Protein AF-A0A8J2H6L4-F1 (afdb_monomer)

pLDDT: mean 83.86, std 14.77, range [34.69, 97.88]

Structure (mmCIF, N/CA/C/O backbone):
data_AF-A0A8J2H6L4-F1
#
_entry.id   AF-A0A8J2H6L4-F1
#
loop_
_atom_site.group_PDB
_atom_site.id
_atom_site.type_symbol
_atom_site.label_atom_id
_atom_site.label_alt_id
_atom_site.label_comp_id
_atom_site.label_asym_id
_atom_site.label_entity_id
_atom_site.label_seq_id
_atom_site.pdbx_PDB_ins_code
_atom_site.Cartn_x
_atom_site.Cartn_y
_atom_site.Cartn_z
_atom_site.occupancy
_atom_site.B_iso_or_equiv
_atom_site.auth_seq_id
_atom_site.auth_comp_id
_atom_site.auth_asym_id
_atom_site.auth_atom_id
_atom_site.pdbx_PDB_model_num
ATOM 1 N N . MET A 1 1 ? 61.964 -12.609 -55.997 1.00 65.56 1 MET A N 1
ATOM 2 C CA . MET A 1 1 ? 62.890 -11.972 -55.038 1.00 65.56 1 MET A CA 1
ATOM 3 C C . MET A 1 1 ? 62.052 -11.340 -53.952 1.00 65.56 1 MET A C 1
ATOM 5 O O . MET A 1 1 ? 60.994 -10.816 -54.269 1.00 65.56 1 MET A O 1
ATOM 9 N N . HIS A 1 2 ? 62.453 -11.477 -52.695 1.00 74.25 2 HIS A N 1
ATOM 10 C CA . HIS A 1 2 ? 61.799 -10.779 -51.597 1.00 74.25 2 HIS A CA 1
ATOM 11 C C . HIS A 1 2 ? 62.495 -9.433 -51.387 1.00 74.25 2 HIS A C 1
ATOM 13 O O . HIS A 1 2 ? 63.723 -9.394 -51.373 1.00 74.25 2 HIS A O 1
ATOM 19 N N . ASP A 1 3 ? 61.721 -8.359 -51.246 1.00 79.44 3 ASP A N 1
ATOM 20 C CA . ASP A 1 3 ? 62.250 -7.005 -51.048 1.00 79.44 3 ASP A CA 1
ATOM 21 C C . ASP A 1 3 ? 62.914 -6.869 -49.667 1.00 79.44 3 ASP A C 1
ATOM 23 O O . ASP A 1 3 ? 62.612 -7.632 -48.751 1.00 79.44 3 ASP A O 1
ATOM 27 N N . GLU A 1 4 ? 63.784 -5.880 -49.461 1.00 76.56 4 GLU A N 1
ATOM 28 C CA . GLU A 1 4 ? 64.499 -5.677 -48.183 1.00 76.56 4 GLU A CA 1
ATOM 29 C C . GLU A 1 4 ? 63.546 -5.574 -46.974 1.00 76.56 4 GLU A C 1
ATOM 31 O O . GLU A 1 4 ? 63.781 -6.175 -45.922 1.00 76.56 4 GLU A O 1
ATOM 36 N N . ALA A 1 5 ? 62.370 -4.968 -47.172 1.00 71.19 5 ALA A N 1
ATOM 37 C CA . ALA A 1 5 ? 61.301 -4.884 -46.175 1.00 71.19 5 ALA A CA 1
ATOM 38 C C . ALA A 1 5 ? 60.715 -6.252 -45.749 1.00 71.19 5 ALA A C 1
ATOM 40 O O . ALA A 1 5 ? 59.994 -6.352 -44.751 1.00 71.19 5 ALA A O 1
ATOM 41 N N . TYR A 1 6 ? 60.936 -7.320 -46.520 1.00 75.38 6 TYR A N 1
ATOM 42 C CA . TYR A 1 6 ? 60.577 -8.692 -46.148 1.00 75.38 6 TYR A CA 1
ATOM 43 C C . TYR A 1 6 ? 61.559 -9.271 -45.122 1.00 75.38 6 TYR A C 1
ATOM 45 O O . TYR A 1 6 ? 61.131 -9.941 -44.180 1.00 75.38 6 TYR A O 1
ATOM 53 N N . TYR A 1 7 ? 62.855 -8.988 -45.271 1.00 74.12 7 TYR A N 1
ATOM 54 C CA . TYR A 1 7 ? 63.904 -9.507 -44.391 1.00 74.12 7 TYR A CA 1
ATOM 55 C C . TYR A 1 7 ? 63.958 -8.760 -43.052 1.00 74.12 7 TYR A C 1
ATOM 57 O O . TYR A 1 7 ? 64.084 -9.402 -42.009 1.00 74.12 7 TYR A O 1
ATOM 65 N N . GLU A 1 8 ? 63.730 -7.443 -43.043 1.00 70.94 8 GLU A N 1
ATOM 66 C CA . GLU A 1 8 ? 63.665 -6.644 -41.805 1.00 70.94 8 GLU A CA 1
ATOM 67 C C . GLU A 1 8 ? 62.553 -7.100 -40.846 1.00 70.94 8 GLU A C 1
ATOM 69 O O . GLU A 1 8 ? 62.721 -7.095 -39.626 1.00 70.94 8 GLU A O 1
ATOM 74 N N . ARG A 1 9 ? 61.420 -7.574 -41.380 1.00 68.81 9 ARG A N 1
ATOM 75 C CA . ARG A 1 9 ? 60.290 -8.070 -40.572 1.00 68.81 9 ARG A CA 1
ATOM 76 C C . ARG A 1 9 ? 60.564 -9.397 -39.862 1.00 68.81 9 ARG A C 1
ATOM 78 O O . ARG A 1 9 ? 59.804 -9.755 -38.964 1.00 68.81 9 ARG A O 1
ATOM 85 N N . ARG A 1 10 ? 61.605 -10.136 -40.261 1.00 70.38 10 ARG A N 1
ATOM 86 C CA . ARG A 1 10 ? 61.913 -11.491 -39.766 1.00 70.38 10 ARG A CA 1
ATOM 87 C C . ARG A 1 10 ? 63.175 -11.562 -38.906 1.00 70.38 10 ARG A C 1
ATOM 89 O O . ARG A 1 10 ? 63.569 -12.659 -38.518 1.00 70.38 10 ARG A O 1
ATOM 96 N N . VAL A 1 11 ? 63.777 -10.421 -38.566 1.00 74.06 11 VAL A N 1
ATOM 97 C CA . VAL A 1 11 ? 64.878 -10.371 -37.597 1.00 74.06 11 VAL A CA 1
ATOM 98 C C . VAL A 1 11 ? 64.345 -10.797 -36.220 1.00 74.06 11 VAL A C 1
ATOM 100 O O . VAL A 1 11 ? 63.393 -10.184 -35.725 1.00 74.06 11 VAL A O 1
ATOM 103 N N . PRO A 1 12 ? 64.912 -11.847 -35.594 1.00 68.69 12 PRO A N 1
ATOM 104 C CA . PRO A 1 12 ? 64.472 -12.301 -34.286 1.00 68.69 12 PRO A CA 1
ATOM 105 C C . PRO A 1 12 ? 64.727 -11.206 -33.254 1.00 68.69 12 PRO A C 1
ATOM 107 O O . PRO A 1 12 ? 65.799 -10.602 -33.185 1.00 68.69 12 PRO A O 1
ATOM 110 N N . ILE A 1 13 ? 63.703 -10.940 -32.456 1.00 69.06 13 ILE A N 1
ATOM 111 C CA . ILE A 1 13 ? 63.734 -9.889 -31.453 1.00 69.06 13 ILE A CA 1
ATOM 112 C C . ILE A 1 13 ? 64.742 -10.295 -30.369 1.00 69.06 13 ILE A C 1
ATOM 114 O O . ILE A 1 13 ? 64.658 -11.396 -29.827 1.00 69.06 13 ILE A O 1
ATOM 118 N N . ARG A 1 14 ? 65.691 -9.410 -30.033 1.00 74.69 14 ARG A N 1
ATOM 119 C CA . ARG A 1 14 ? 66.660 -9.666 -28.954 1.00 74.69 14 ARG A CA 1
ATOM 120 C C . ARG A 1 14 ? 65.922 -9.865 -27.626 1.00 74.69 14 ARG A C 1
ATOM 122 O O . ARG A 1 14 ? 65.095 -9.023 -27.253 1.00 74.69 14 ARG A O 1
ATOM 129 N N . ASP A 1 15 ? 66.229 -10.954 -26.926 1.00 75.50 15 ASP A N 1
ATOM 130 C CA . ASP A 1 15 ? 65.714 -11.229 -25.585 1.00 75.50 15 ASP A CA 1
ATOM 131 C C . ASP A 1 15 ? 66.504 -10.408 -24.553 1.00 75.50 15 ASP A C 1
ATOM 133 O O . ASP A 1 15 ? 67.721 -10.544 -24.433 1.00 75.50 15 ASP A O 1
ATOM 137 N N . LEU A 1 16 ? 65.819 -9.499 -23.853 1.00 78.31 16 LEU A N 1
ATOM 138 C CA . LEU A 1 16 ? 66.413 -8.583 -22.874 1.00 78.31 16 LEU A CA 1
ATOM 139 C C . LEU A 1 16 ? 66.107 -9.007 -21.421 1.00 78.31 16 LEU A C 1
ATOM 141 O O . LEU A 1 16 ? 66.406 -8.258 -20.487 1.00 78.31 16 LEU A O 1
ATOM 145 N N . GLY A 1 17 ? 65.532 -10.199 -21.220 1.00 83.44 17 GLY A N 1
ATOM 146 C CA . GLY A 1 17 ? 65.083 -10.721 -19.928 1.00 83.44 17 GLY A CA 1
ATOM 147 C C . GLY A 1 17 ? 63.639 -10.321 -19.570 1.00 83.44 17 GLY A C 1
ATOM 148 O O . GLY A 1 17 ? 63.090 -9.384 -20.159 1.00 83.44 17 GLY A O 1
ATOM 149 N N . PRO A 1 18 ? 63.001 -10.987 -18.582 1.00 80.75 18 PRO A N 1
ATOM 150 C CA . PRO A 1 18 ? 61.548 -10.915 -18.362 1.00 80.75 18 PRO A CA 1
ATOM 151 C C . PRO A 1 18 ? 61.020 -9.492 -18.140 1.00 80.75 18 PRO A C 1
ATOM 153 O O . PRO A 1 18 ? 60.066 -9.062 -18.785 1.00 80.75 18 PRO A O 1
ATOM 156 N N . TRP A 1 19 ? 61.692 -8.725 -17.277 1.00 80.00 19 TRP A N 1
ATOM 157 C CA . TRP A 1 19 ? 61.290 -7.363 -16.919 1.00 80.00 19 TRP A CA 1
ATOM 158 C C . TRP A 1 19 ? 61.486 -6.352 -18.048 1.00 80.00 19 TRP A C 1
ATOM 160 O O . TRP A 1 19 ? 60.623 -5.509 -18.285 1.00 80.00 19 TRP A O 1
ATOM 170 N N . LYS A 1 20 ? 62.605 -6.432 -18.773 1.00 80.00 20 LYS A N 1
ATOM 171 C CA . LYS A 1 20 ? 62.887 -5.507 -19.880 1.00 80.00 20 LYS A CA 1
ATOM 172 C C . LYS A 1 20 ? 62.029 -5.823 -21.104 1.00 80.00 20 LYS A C 1
ATOM 174 O O . LYS A 1 20 ? 61.602 -4.898 -21.787 1.00 80.00 20 LYS A O 1
ATOM 179 N N . ASN A 1 21 ? 61.703 -7.096 -21.339 1.00 80.31 21 ASN A N 1
ATOM 180 C CA . ASN A 1 21 ? 60.737 -7.492 -22.363 1.00 80.31 21 ASN A CA 1
ATOM 181 C C . ASN A 1 21 ? 59.320 -7.013 -22.024 1.00 80.31 21 ASN A C 1
ATOM 183 O O . ASN A 1 21 ? 58.617 -6.552 -22.917 1.00 80.31 21 ASN A O 1
ATOM 187 N N . PHE A 1 22 ? 58.915 -7.064 -20.750 1.00 81.25 22 PHE A N 1
ATOM 188 C CA . PHE A 1 22 ? 57.627 -6.526 -20.306 1.00 81.25 22 PHE A CA 1
ATOM 189 C C . PHE A 1 22 ? 57.546 -4.998 -20.464 1.00 81.25 22 PHE A C 1
ATOM 191 O O . PHE A 1 22 ? 56.560 -4.477 -20.983 1.00 81.25 22 PHE A O 1
ATOM 198 N N . LEU A 1 23 ? 58.609 -4.273 -20.098 1.00 81.06 23 LEU A N 1
ATOM 199 C CA . LEU A 1 23 ? 58.710 -2.827 -20.328 1.00 81.06 23 LEU A CA 1
ATOM 200 C C . LEU A 1 23 ? 58.681 -2.475 -21.826 1.00 81.06 23 LEU A C 1
ATOM 202 O O . LEU A 1 23 ? 58.000 -1.527 -22.207 1.00 81.06 23 LEU A O 1
ATOM 206 N N . ARG A 1 24 ? 59.348 -3.267 -22.679 1.00 78.50 24 ARG A N 1
ATOM 207 C CA . ARG A 1 24 ? 59.289 -3.115 -24.144 1.00 78.50 24 ARG A CA 1
ATOM 208 C C . ARG A 1 24 ? 57.904 -3.437 -24.714 1.00 78.50 24 ARG A C 1
ATOM 210 O O . ARG A 1 24 ? 57.479 -2.794 -25.662 1.00 78.50 24 ARG A O 1
ATOM 217 N N . PHE A 1 25 ? 57.189 -4.405 -24.141 1.00 80.25 25 PHE A N 1
ATOM 218 C CA . PHE A 1 25 ? 55.813 -4.731 -24.529 1.00 80.25 25 PHE A CA 1
ATOM 219 C C . PHE A 1 25 ? 54.844 -3.577 -24.230 1.00 80.25 25 PHE A C 1
ATOM 221 O O . PHE A 1 25 ? 53.998 -3.251 -25.062 1.00 80.25 25 PHE A O 1
ATOM 228 N N . LEU A 1 26 ? 54.990 -2.933 -23.067 1.00 84.19 26 LEU A N 1
ATOM 229 C CA . LEU A 1 26 ? 54.227 -1.735 -22.705 1.00 84.19 26 LEU A CA 1
ATOM 230 C C . LEU A 1 26 ? 54.513 -0.572 -23.661 1.00 84.19 26 LEU A C 1
ATOM 232 O O . LEU A 1 26 ? 53.578 0.052 -24.163 1.00 84.19 26 LEU A O 1
ATOM 236 N N . TRP A 1 27 ? 55.793 -0.299 -23.919 1.00 81.25 27 TRP A N 1
ATOM 237 C CA . TRP A 1 27 ? 56.222 0.774 -24.807 1.00 81.25 27 TRP A CA 1
ATOM 238 C C . TRP A 1 27 ? 57.494 0.395 -25.569 1.00 81.25 27 TRP A C 1
ATOM 240 O O . TRP A 1 27 ? 58.582 0.298 -24.994 1.00 81.25 27 TRP A O 1
ATOM 250 N N . ASP A 1 28 ? 57.363 0.257 -26.886 1.00 79.88 28 ASP A N 1
ATOM 251 C CA . ASP A 1 28 ? 58.491 0.076 -27.792 1.00 79.88 28 ASP A CA 1
ATOM 252 C C . ASP A 1 28 ? 58.838 1.418 -28.452 1.00 79.88 28 ASP A C 1
ATOM 254 O O . ASP A 1 28 ? 58.118 1.919 -29.325 1.00 79.88 28 ASP A O 1
ATOM 258 N N . ARG A 1 29 ? 59.960 2.012 -28.022 1.00 75.44 29 ARG A N 1
ATOM 259 C CA . ARG A 1 29 ? 60.457 3.296 -28.535 1.00 75.44 29 ARG A CA 1
ATOM 260 C C . ARG A 1 29 ? 60.973 3.195 -29.974 1.00 75.44 29 ARG A C 1
ATOM 262 O O . ARG A 1 29 ? 60.918 4.199 -30.673 1.00 75.44 29 ARG A O 1
ATOM 269 N N . GLU A 1 30 ? 61.456 2.032 -30.412 1.00 75.19 30 GLU A N 1
ATOM 270 C CA . GLU A 1 30 ? 62.004 1.842 -31.765 1.00 75.19 30 GLU A CA 1
ATOM 271 C C . GLU A 1 30 ? 60.886 1.702 -32.801 1.00 75.19 30 GLU A C 1
ATOM 273 O O . GLU A 1 30 ? 60.970 2.250 -33.897 1.00 75.19 30 GLU A O 1
ATOM 278 N N . ARG A 1 31 ? 59.802 1.007 -32.439 1.00 71.50 31 ARG A N 1
ATOM 279 C CA . ARG A 1 31 ? 58.642 0.784 -33.320 1.00 71.50 31 ARG A CA 1
ATOM 280 C C . ARG A 1 31 ? 57.508 1.796 -33.134 1.00 71.50 31 ARG A C 1
ATOM 282 O O . ARG A 1 31 ? 56.511 1.712 -33.852 1.00 71.50 31 ARG A O 1
ATOM 289 N N . HIS A 1 32 ? 57.633 2.725 -32.179 1.00 75.38 32 HIS A N 1
ATOM 290 C CA . HIS A 1 32 ? 56.551 3.614 -31.729 1.00 75.38 32 HIS A CA 1
ATOM 291 C C . HIS A 1 32 ? 55.238 2.840 -31.484 1.00 75.38 32 HIS A C 1
ATOM 293 O O . HIS A 1 32 ? 54.162 3.216 -31.965 1.00 75.38 32 HIS A O 1
ATOM 299 N N . ALA A 1 33 ? 55.346 1.711 -30.779 1.00 80.25 33 ALA A N 1
ATOM 300 C CA . ALA A 1 33 ? 54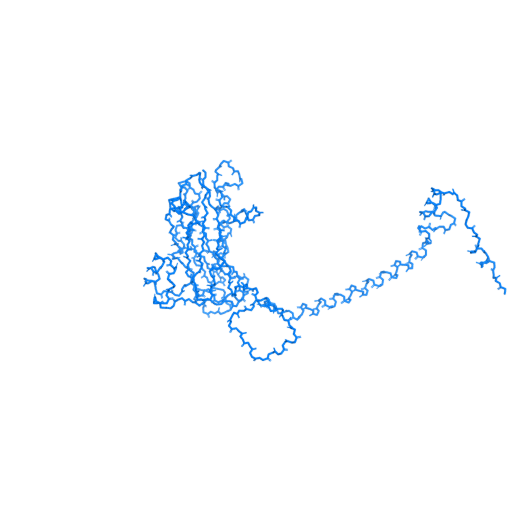.249 0.780 -30.538 1.00 80.25 33 ALA A CA 1
ATOM 301 C C . ALA A 1 33 ? 53.903 0.704 -29.045 1.00 80.25 33 ALA A C 1
ATOM 303 O O . ALA A 1 33 ? 54.782 0.695 -28.185 1.00 80.25 33 ALA A O 1
ATOM 304 N N . VAL A 1 34 ? 52.606 0.632 -28.751 1.00 82.38 34 VAL A N 1
ATOM 305 C CA . VAL A 1 34 ? 52.047 0.485 -27.399 1.00 82.38 34 VAL A CA 1
ATOM 306 C C . VAL A 1 34 ? 51.308 -0.842 -27.347 1.00 82.38 34 VAL A C 1
ATOM 308 O O . VAL A 1 34 ? 50.470 -1.089 -28.220 1.00 82.38 34 VAL A O 1
ATOM 311 N N . PHE A 1 35 ? 51.598 -1.694 -26.359 1.00 81.81 35 PHE A N 1
ATOM 312 C CA . PHE A 1 35 ? 51.053 -3.061 -26.284 1.00 81.81 35 PHE A CA 1
ATOM 313 C C . PHE A 1 35 ? 51.242 -3.841 -27.595 1.00 81.81 35 PHE A C 1
ATOM 315 O O . PHE A 1 35 ? 50.306 -4.449 -28.117 1.00 81.81 35 PHE A O 1
ATOM 322 N N . ASP A 1 36 ? 52.451 -3.756 -28.155 1.00 75.56 36 ASP A N 1
ATOM 323 C CA . ASP A 1 36 ? 52.858 -4.441 -29.392 1.00 75.56 36 ASP A CA 1
ATOM 324 C C . ASP A 1 36 ? 52.074 -4.030 -30.662 1.00 75.56 36 ASP A C 1
ATOM 326 O O . ASP A 1 36 ? 52.124 -4.694 -31.697 1.00 75.56 36 ASP A O 1
ATOM 330 N N . ARG A 1 37 ? 51.345 -2.904 -30.619 1.00 81.62 37 ARG A N 1
ATOM 331 C CA . ARG A 1 37 ? 50.636 -2.339 -31.778 1.00 81.62 37 ARG A CA 1
ATOM 332 C C . ARG A 1 37 ? 51.043 -0.896 -32.031 1.00 81.62 37 ARG A C 1
ATOM 334 O O . ARG A 1 37 ? 51.113 -0.071 -31.124 1.00 81.62 37 ARG A O 1
ATOM 341 N N . THR A 1 38 ? 51.270 -0.571 -33.296 1.00 87.00 38 THR A N 1
ATOM 342 C CA . THR A 1 38 ? 51.561 0.806 -33.729 1.00 87.00 38 THR A CA 1
ATOM 343 C C . THR A 1 38 ? 50.326 1.702 -33.590 1.00 87.00 38 THR A C 1
ATOM 345 O O . THR A 1 38 ? 49.190 1.224 -33.658 1.00 87.00 38 THR A O 1
ATOM 348 N N . LEU A 1 39 ? 50.517 3.022 -33.464 1.00 83.88 39 LEU A N 1
ATOM 349 C CA . LEU A 1 39 ? 49.409 3.991 -33.379 1.00 83.88 39 LEU A CA 1
ATOM 350 C C . LEU A 1 39 ? 48.423 3.865 -34.561 1.00 83.88 39 LEU A C 1
ATOM 352 O O . LEU A 1 39 ? 47.211 3.971 -34.384 1.00 83.88 39 LEU A O 1
ATOM 356 N N . LYS A 1 40 ? 48.933 3.554 -35.762 1.00 84.75 40 LYS A N 1
ATOM 357 C CA . LYS A 1 40 ? 48.124 3.290 -36.963 1.00 84.75 40 LYS A CA 1
ATOM 358 C C . LYS A 1 40 ? 47.224 2.059 -36.797 1.00 84.75 40 LYS A C 1
ATOM 360 O O . LYS A 1 40 ? 46.056 2.109 -37.173 1.00 84.75 40 LYS A O 1
ATOM 365 N N . GLN A 1 41 ? 47.740 0.975 -36.217 1.00 87.50 41 GLN A N 1
ATOM 366 C CA . GLN A 1 41 ? 46.963 -0.239 -35.941 1.00 87.50 41 GLN A CA 1
ATOM 367 C C . GLN A 1 41 ? 45.928 -0.011 -34.835 1.00 87.50 41 GLN A C 1
ATOM 369 O O . GLN A 1 41 ? 44.812 -0.512 -34.943 1.00 87.50 41 GLN A O 1
ATOM 374 N N . TRP A 1 42 ? 46.260 0.776 -33.807 1.00 88.94 42 TRP A N 1
ATOM 375 C CA . TRP A 1 42 ? 45.300 1.203 -32.785 1.00 88.94 42 TRP A CA 1
ATOM 376 C C . TRP A 1 42 ? 44.170 2.050 -33.371 1.00 88.94 42 TRP A C 1
ATOM 378 O O . TRP A 1 42 ? 43.008 1.790 -33.073 1.00 88.94 42 TRP A O 1
ATOM 388 N N . GLY A 1 43 ? 44.486 3.004 -34.252 1.00 91.88 43 GLY A N 1
ATOM 389 C CA . GLY A 1 43 ? 43.485 3.802 -34.960 1.00 91.88 43 GLY A CA 1
ATOM 390 C C . GLY A 1 43 ? 42.565 2.950 -35.839 1.00 91.88 43 GLY A C 1
ATOM 391 O O . GLY A 1 43 ? 41.349 3.109 -35.787 1.00 91.88 43 GLY A O 1
ATOM 392 N N . GLN A 1 44 ? 43.121 1.992 -36.590 1.00 91.94 44 GLN A N 1
ATOM 393 C CA . GLN A 1 44 ? 42.338 1.051 -37.405 1.00 91.94 44 GLN A CA 1
ATOM 394 C C . GLN A 1 44 ? 41.444 0.141 -36.551 1.00 91.94 44 GLN A C 1
ATOM 396 O O . GLN A 1 44 ? 40.274 -0.050 -36.875 1.00 91.94 44 GLN A O 1
ATOM 401 N N . LEU A 1 45 ? 41.974 -0.387 -35.444 1.00 93.25 45 LEU A N 1
ATOM 402 C CA . LEU A 1 45 ? 41.223 -1.210 -34.496 1.00 93.25 45 LEU A CA 1
ATOM 403 C C . LEU A 1 45 ? 40.094 -0.414 -33.830 1.00 93.25 45 LEU A C 1
ATOM 405 O O . LEU A 1 45 ? 38.966 -0.893 -33.744 1.00 93.25 45 LEU A O 1
ATOM 409 N N . GLY A 1 46 ? 40.397 0.803 -33.375 1.00 94.12 46 GLY A N 1
ATOM 410 C CA . GLY A 1 46 ? 39.437 1.707 -32.752 1.00 94.12 46 GLY A CA 1
ATOM 411 C C . GLY A 1 46 ? 38.322 2.093 -33.715 1.00 94.12 46 GLY A C 1
ATOM 412 O O . GLY A 1 46 ? 37.155 2.010 -33.348 1.00 94.12 46 GLY A O 1
ATOM 413 N N . LEU A 1 47 ? 38.661 2.421 -34.966 1.00 95.56 47 LEU A N 1
ATOM 414 C CA . LEU A 1 47 ? 37.678 2.710 -36.008 1.00 95.56 47 LEU A CA 1
ATOM 415 C C . LEU A 1 47 ? 36.794 1.491 -36.309 1.00 95.56 47 LEU A C 1
ATOM 417 O O . LEU A 1 47 ? 35.576 1.633 -36.385 1.00 95.56 47 LEU A O 1
ATOM 421 N N . PHE A 1 48 ? 37.382 0.295 -36.420 1.00 95.94 48 PHE A N 1
ATOM 422 C CA . PHE A 1 48 ? 36.626 -0.944 -36.613 1.00 95.94 48 PHE A CA 1
ATOM 423 C C . PHE A 1 48 ? 35.608 -1.165 -35.490 1.00 95.94 48 PHE A C 1
ATOM 425 O O . PHE A 1 48 ? 34.424 -1.349 -35.769 1.00 95.94 48 PHE A O 1
ATOM 432 N N . TYR A 1 49 ? 36.039 -1.100 -34.226 1.00 96.88 49 TYR A N 1
ATOM 433 C CA . TYR A 1 49 ? 35.134 -1.290 -33.092 1.00 96.88 49 TYR A CA 1
ATOM 434 C C . TYR A 1 49 ? 34.109 -0.165 -32.964 1.00 96.88 49 TYR A C 1
ATOM 436 O O . TYR A 1 49 ? 32.964 -0.442 -32.623 1.00 96.88 49 TYR A O 1
ATOM 444 N N . LEU A 1 50 ? 34.475 1.078 -33.279 1.00 96.88 50 LEU A N 1
ATOM 445 C CA . LEU A 1 50 ? 33.540 2.201 -33.296 1.00 96.88 50 LEU A CA 1
ATOM 446 C C . LEU A 1 50 ? 32.418 1.955 -34.310 1.00 96.88 50 LEU A C 1
ATOM 448 O O . LEU A 1 50 ? 31.245 2.077 -33.962 1.00 96.88 50 LEU A O 1
ATOM 452 N N . CYS A 1 51 ? 32.751 1.546 -35.537 1.00 97.38 51 CYS A N 1
ATOM 453 C CA . CYS A 1 51 ? 31.753 1.213 -36.554 1.00 97.38 51 CYS A CA 1
ATOM 454 C C . CYS A 1 51 ? 30.934 -0.029 -36.173 1.00 97.38 51 CYS A C 1
ATOM 456 O O . CYS A 1 51 ? 29.709 -0.015 -36.290 1.00 97.38 51 CYS A O 1
ATOM 458 N N . PHE A 1 52 ? 31.590 -1.085 -35.688 1.00 97.31 52 PHE A N 1
ATOM 459 C CA . PHE A 1 52 ? 30.941 -2.334 -35.294 1.00 97.31 52 PHE A CA 1
ATOM 460 C C . PHE A 1 52 ? 29.942 -2.125 -34.148 1.00 97.31 52 PHE A C 1
ATOM 462 O O . PHE A 1 52 ? 28.770 -2.480 -34.276 1.00 97.31 52 PHE A O 1
ATOM 469 N N . TYR A 1 53 ? 30.369 -1.494 -33.050 1.00 97.69 53 TYR A N 1
ATOM 470 C CA . TYR A 1 53 ? 29.485 -1.197 -31.923 1.00 97.69 53 TYR A CA 1
ATOM 471 C C . TYR A 1 53 ? 28.452 -0.121 -32.262 1.00 97.69 53 TYR A C 1
ATOM 473 O O . TYR A 1 53 ? 27.335 -0.192 -31.755 1.00 97.69 53 TYR A O 1
ATOM 481 N N . GLY A 1 54 ? 28.764 0.822 -33.157 1.00 97.81 54 GLY A N 1
ATOM 482 C CA . GLY A 1 54 ? 27.779 1.762 -33.693 1.00 97.81 54 GLY A CA 1
ATOM 483 C C . GLY A 1 54 ? 26.633 1.043 -34.412 1.00 97.81 54 GLY A C 1
ATOM 484 O O . GLY A 1 54 ? 25.457 1.301 -34.143 1.00 97.81 54 GLY A O 1
ATOM 485 N N . LEU A 1 55 ? 26.955 0.070 -35.267 1.00 97.56 55 LEU A N 1
ATOM 486 C CA . LEU A 1 55 ? 25.955 -0.749 -35.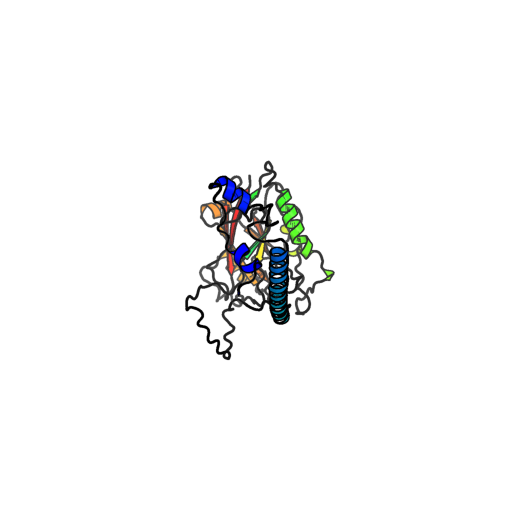951 1.00 97.56 55 LEU A CA 1
ATOM 487 C C . LEU A 1 55 ? 25.171 -1.630 -34.964 1.00 97.56 55 LEU A C 1
ATOM 489 O O . LEU A 1 55 ? 23.945 -1.689 -35.024 1.00 97.56 55 LEU A O 1
ATOM 493 N N . LEU A 1 56 ? 25.844 -2.253 -33.997 1.00 97.50 56 LEU A N 1
ATOM 494 C CA . LEU A 1 56 ? 25.179 -3.048 -32.961 1.00 97.50 56 LEU A CA 1
ATOM 495 C C . LEU A 1 56 ? 24.196 -2.203 -32.124 1.00 97.50 56 LEU A C 1
ATOM 497 O O . LEU A 1 56 ? 23.061 -2.617 -31.887 1.00 97.50 56 LEU A O 1
ATOM 501 N N . PHE A 1 57 ? 24.606 -1.000 -31.711 1.00 97.88 57 PHE A N 1
ATOM 502 C CA . PHE A 1 57 ? 23.781 -0.085 -30.921 1.00 97.88 57 PHE A CA 1
ATOM 503 C C . PHE A 1 57 ? 22.545 0.381 -31.694 1.00 97.88 57 PHE A C 1
ATOM 505 O O . PHE A 1 57 ? 21.446 0.430 -31.141 1.00 97.88 57 PHE A O 1
ATOM 512 N N . THR A 1 58 ? 22.699 0.677 -32.988 1.00 97.19 58 THR A N 1
ATOM 513 C CA . THR A 1 58 ? 21.568 1.067 -33.843 1.00 97.19 58 THR A CA 1
ATOM 514 C C . THR A 1 58 ? 20.576 -0.079 -34.051 1.00 97.19 58 THR A C 1
ATOM 516 O O . THR A 1 58 ? 19.370 0.151 -33.940 1.00 97.19 58 THR A O 1
ATOM 519 N N . LEU A 1 59 ? 21.045 -1.317 -34.253 1.00 97.25 59 LEU A N 1
ATOM 520 C CA . LEU A 1 59 ? 20.180 -2.504 -34.315 1.00 97.25 59 LEU A CA 1
ATOM 521 C C . LEU A 1 59 ? 19.435 -2.747 -32.995 1.00 97.25 59 LEU A C 1
ATOM 523 O O . LEU A 1 59 ? 18.221 -2.964 -33.003 1.00 97.25 59 LEU A O 1
ATOM 527 N N . PHE A 1 60 ? 20.129 -2.653 -31.859 1.00 97.50 60 PHE A N 1
ATOM 528 C CA . PHE A 1 60 ? 19.512 -2.783 -30.538 1.00 97.50 60 PHE A CA 1
ATOM 529 C C . PHE A 1 60 ? 18.458 -1.694 -30.292 1.00 97.50 60 PHE A C 1
ATOM 531 O O . PHE A 1 60 ? 17.334 -1.990 -29.881 1.00 97.50 60 PHE A O 1
ATOM 538 N N . GLY A 1 61 ? 18.784 -0.438 -30.606 1.00 97.31 61 GLY A N 1
ATOM 539 C CA . GLY A 1 61 ? 17.862 0.689 -30.487 1.00 97.31 61 GLY A CA 1
ATOM 540 C C . GLY A 1 61 ? 16.620 0.528 -31.367 1.00 97.31 61 GLY A C 1
ATOM 541 O O . GLY A 1 61 ? 15.506 0.807 -30.918 1.00 97.31 61 GLY A O 1
ATOM 542 N N . LEU A 1 62 ? 16.782 0.019 -32.593 1.00 96.88 62 LEU A N 1
ATOM 543 C CA . LEU A 1 62 ? 15.666 -0.287 -33.489 1.00 96.88 62 LEU A CA 1
ATOM 544 C C . LEU A 1 62 ? 14.767 -1.386 -32.909 1.00 96.88 62 LEU A C 1
ATOM 546 O O . LEU A 1 62 ? 13.548 -1.213 -32.867 1.00 96.88 62 LEU A O 1
ATOM 550 N N . HIS A 1 63 ? 15.357 -2.476 -32.416 1.00 96.25 63 HIS A N 1
ATOM 551 C CA . HIS A 1 63 ? 14.616 -3.576 -31.802 1.00 96.25 63 HIS A CA 1
ATOM 552 C C . HIS A 1 63 ? 13.822 -3.109 -30.570 1.00 96.25 63 HIS A C 1
ATOM 554 O O . HIS A 1 63 ? 12.618 -3.356 -30.476 1.00 96.25 63 HIS A O 1
ATOM 560 N N . MET A 1 64 ? 14.450 -2.341 -29.673 1.00 95.50 64 MET A N 1
ATOM 561 C CA . MET A 1 64 ? 13.774 -1.746 -28.514 1.00 95.50 64 MET A CA 1
ATOM 562 C C . MET A 1 64 ? 12.637 -0.806 -28.929 1.00 95.50 64 MET A C 1
ATOM 564 O O . MET A 1 64 ? 11.552 -0.852 -28.349 1.00 95.50 64 MET A O 1
ATOM 568 N N . ARG A 1 65 ? 12.836 0.018 -29.967 1.00 94.69 65 ARG A N 1
ATOM 569 C CA . ARG A 1 65 ? 11.800 0.928 -30.481 1.00 94.69 65 ARG A CA 1
ATOM 570 C C . ARG A 1 65 ? 10.586 0.175 -31.024 1.00 94.69 65 ARG A C 1
ATOM 572 O O . ARG A 1 65 ? 9.460 0.612 -30.793 1.00 94.69 65 ARG A O 1
ATOM 579 N N . ILE A 1 66 ? 10.802 -0.927 -31.743 1.00 93.88 66 ILE A N 1
ATOM 580 C CA . ILE A 1 66 ? 9.720 -1.797 -32.226 1.00 93.88 66 ILE A CA 1
ATOM 581 C C . ILE A 1 66 ? 8.991 -2.423 -31.032 1.00 93.88 66 ILE A C 1
ATOM 583 O O . ILE A 1 66 ? 7.764 -2.356 -30.971 1.00 93.88 66 ILE A O 1
ATOM 587 N N . GLY A 1 67 ? 9.734 -2.929 -30.043 1.00 89.25 67 GLY A N 1
ATOM 588 C CA . GLY A 1 67 ? 9.173 -3.461 -28.800 1.00 89.25 67 GLY A CA 1
ATOM 589 C C . GLY A 1 67 ? 8.251 -2.462 -28.094 1.00 89.25 67 GLY A C 1
ATOM 590 O O . GLY A 1 67 ? 7.085 -2.763 -27.857 1.00 89.25 67 GLY A O 1
ATOM 591 N N . PHE A 1 68 ? 8.720 -1.236 -27.841 1.00 89.88 68 PHE A N 1
ATOM 592 C CA . PHE A 1 68 ? 7.917 -0.208 -27.168 1.00 89.88 68 PHE A CA 1
ATOM 593 C C . PHE A 1 68 ? 6.699 0.261 -27.965 1.00 89.88 68 PHE A C 1
ATOM 595 O O . PHE A 1 68 ? 5.700 0.645 -27.361 1.00 89.88 68 PHE A O 1
ATOM 602 N N . LYS A 1 69 ? 6.748 0.231 -29.302 1.00 89.19 69 LYS A N 1
ATOM 603 C CA . LYS A 1 69 ? 5.573 0.536 -30.133 1.00 89.19 69 LYS A CA 1
ATOM 604 C C . LYS A 1 69 ? 4.483 -0.532 -30.023 1.00 89.19 69 LYS A C 1
ATOM 606 O O . LYS A 1 69 ? 3.311 -0.194 -30.143 1.00 89.19 69 LYS A O 1
ATOM 611 N N . ASN A 1 70 ? 4.867 -1.786 -29.795 1.00 86.88 70 ASN A N 1
ATOM 612 C CA . ASN A 1 70 ? 3.936 -2.910 -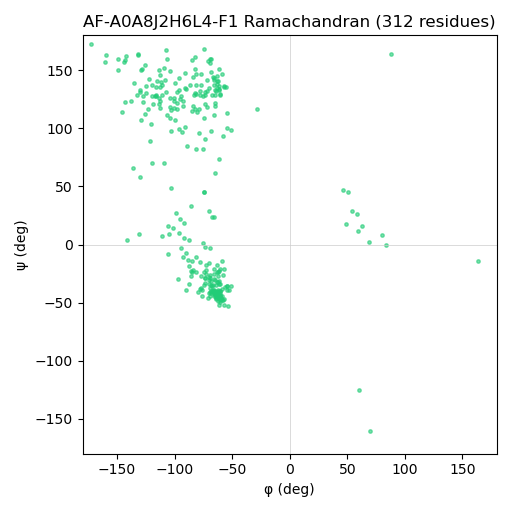29.704 1.00 86.88 70 ASN A CA 1
ATOM 613 C C . ASN A 1 70 ? 3.329 -3.079 -28.301 1.00 86.88 70 ASN A C 1
ATOM 615 O O . ASN A 1 70 ? 2.342 -3.797 -28.147 1.00 86.88 70 ASN A O 1
ATOM 619 N N . ILE A 1 71 ? 3.892 -2.429 -27.278 1.00 85.06 71 ILE A N 1
ATOM 620 C CA . ILE A 1 71 ? 3.376 -2.493 -25.909 1.00 85.06 71 ILE A CA 1
ATOM 621 C C . ILE A 1 71 ? 2.247 -1.459 -25.744 1.00 85.06 71 ILE A C 1
ATOM 623 O O . ILE A 1 71 ? 2.490 -0.258 -25.899 1.00 85.06 71 ILE A O 1
ATOM 627 N N . PRO A 1 72 ? 1.011 -1.881 -25.413 1.00 81.12 72 PRO A N 1
ATOM 628 C CA . PRO A 1 72 ? -0.070 -0.945 -25.124 1.00 81.12 72 PRO A CA 1
ATOM 629 C C . PRO A 1 72 ? 0.265 -0.112 -23.879 1.00 81.12 72 PRO A C 1
ATOM 631 O O . PRO A 1 72 ? 0.749 -0.644 -22.884 1.00 81.12 72 PRO A O 1
ATOM 634 N N . LYS A 1 73 ? -0.013 1.197 -23.912 1.00 78.75 73 LYS A N 1
ATOM 635 C CA . LYS A 1 73 ? 0.255 2.101 -22.774 1.00 78.75 73 LYS A CA 1
ATOM 636 C C . LYS A 1 73 ? -0.768 1.975 -21.645 1.00 78.75 73 LYS A C 1
ATOM 638 O O . LYS A 1 73 ? -0.436 2.231 -20.494 1.00 78.75 73 LYS A O 1
ATOM 643 N N . ASP A 1 74 ? -1.993 1.574 -21.974 1.00 77.38 74 ASP A N 1
ATOM 644 C CA . ASP A 1 74 ? -3.126 1.637 -21.044 1.00 77.38 74 ASP A CA 1
ATOM 645 C C . ASP A 1 74 ? -3.274 0.386 -20.171 1.00 77.38 74 ASP A C 1
ATOM 647 O O . ASP A 1 74 ? -4.038 0.391 -19.209 1.00 77.38 74 ASP A O 1
ATOM 651 N N . ARG A 1 75 ? -2.574 -0.706 -20.503 1.00 78.38 75 ARG A N 1
ATOM 652 C CA . ARG A 1 75 ? -2.664 -1.982 -19.783 1.00 78.38 75 ARG A CA 1
ATOM 653 C C . ARG A 1 75 ? -1.347 -2.752 -19.832 1.00 78.38 75 ARG A C 1
ATOM 655 O O . ARG A 1 75 ? -0.632 -2.646 -20.828 1.00 78.38 75 ARG A O 1
ATOM 662 N N . PRO A 1 76 ? -1.035 -3.565 -18.810 1.00 81.12 76 PRO A N 1
ATOM 663 C CA . PRO A 1 76 ? 0.109 -4.462 -18.876 1.00 81.12 76 PRO A CA 1
ATOM 664 C C . PRO A 1 76 ? -0.078 -5.491 -20.000 1.00 81.12 76 PRO A C 1
ATOM 666 O O . PRO A 1 76 ? -1.176 -5.999 -20.216 1.00 81.12 76 PRO A O 1
ATOM 669 N N . TYR A 1 77 ? 1.002 -5.801 -20.722 1.00 73.81 77 TYR A N 1
ATOM 670 C CA . TYR A 1 77 ? 0.975 -6.800 -21.796 1.00 73.81 77 TYR A CA 1
ATOM 671 C C . TYR A 1 77 ? 0.769 -8.224 -21.255 1.00 73.81 77 TYR A C 1
ATOM 673 O O . TYR A 1 77 ? 0.010 -9.001 -21.827 1.00 73.81 77 TYR A O 1
ATOM 681 N N . MET A 1 78 ? 1.415 -8.551 -20.130 1.00 70.06 78 MET A N 1
ATOM 682 C CA . MET A 1 78 ? 1.219 -9.810 -19.412 1.00 70.06 78 MET A CA 1
ATOM 683 C C . MET A 1 78 ? 0.375 -9.552 -18.165 1.00 70.06 78 MET A C 1
ATOM 685 O O . MET A 1 78 ? 0.833 -8.931 -17.207 1.00 70.06 78 MET A O 1
ATOM 689 N N . GLU A 1 79 ? -0.868 -10.025 -18.185 1.00 65.19 79 GLU A N 1
ATOM 690 C CA . GLU A 1 79 ? -1.713 -10.115 -16.997 1.00 65.19 79 GLU A CA 1
ATOM 691 C C . GLU A 1 79 ? -1.496 -11.497 -16.360 1.00 65.19 79 GLU A C 1
ATOM 693 O O . GLU A 1 79 ? -1.499 -12.509 -17.062 1.00 65.19 79 GLU A O 1
ATOM 698 N N . HIS A 1 80 ? -1.320 -11.569 -15.035 1.00 57.38 80 HIS A N 1
ATOM 699 C CA . HIS A 1 80 ? -1.377 -12.859 -14.339 1.00 57.38 80 HIS A CA 1
ATOM 700 C C . HIS A 1 80 ? -2.723 -13.529 -14.652 1.00 57.38 80 HIS A C 1
ATOM 702 O O . HIS A 1 80 ? -3.749 -12.836 -14.581 1.00 57.38 80 HIS A O 1
ATOM 708 N N . PRO A 1 81 ? -2.755 -14.838 -14.969 1.00 52.66 81 PRO A N 1
ATOM 709 C CA . PRO A 1 81 ? -3.989 -15.519 -15.331 1.00 52.66 81 PRO A CA 1
ATOM 710 C C . PRO A 1 81 ? -5.021 -15.306 -14.222 1.00 52.66 81 PRO A C 1
ATOM 712 O O . PRO A 1 81 ? -4.841 -15.718 -13.079 1.00 52.66 81 PRO A O 1
ATOM 715 N N . SER A 1 82 ? -6.086 -14.567 -14.537 1.00 45.03 82 SER A N 1
ATOM 716 C CA . SER A 1 82 ? -7.246 -14.498 -13.653 1.00 45.03 82 SER A CA 1
ATOM 717 C C . SER A 1 82 ? -8.043 -15.788 -13.841 1.00 45.03 82 SER A C 1
ATOM 719 O O . SER A 1 82 ? -8.240 -16.184 -14.993 1.00 45.03 82 SER A O 1
ATOM 721 N N . PRO A 1 83 ? -8.543 -16.420 -12.765 1.00 45.09 83 PRO A N 1
ATOM 722 C CA . PRO A 1 83 ? -9.187 -17.739 -12.809 1.00 45.09 83 PRO A CA 1
ATOM 723 C C . PRO A 1 83 ? -10.544 -17.795 -13.552 1.00 45.09 83 PRO A C 1
ATOM 725 O O . PRO A 1 83 ? -11.337 -18.695 -13.318 1.00 45.09 83 PRO A O 1
ATOM 728 N N . GLY A 1 84 ? -10.832 -16.867 -14.474 1.00 44.75 84 GLY A N 1
ATOM 729 C CA . GLY A 1 84 ? -12.111 -16.778 -15.190 1.00 44.75 84 GLY A CA 1
ATOM 730 C C . GLY A 1 84 ? -12.042 -16.397 -16.675 1.00 44.75 84 GLY A C 1
ATOM 731 O O . GLY A 1 84 ? -13.088 -16.238 -17.293 1.00 44.75 84 GLY A O 1
ATOM 732 N N . LYS A 1 85 ? -10.854 -16.245 -17.283 1.00 40.66 85 LYS A N 1
ATOM 733 C CA . LYS A 1 85 ? -10.721 -16.023 -18.740 1.00 40.66 85 LYS A CA 1
ATOM 734 C C . LYS A 1 85 ? -10.127 -17.253 -19.422 1.00 40.66 85 LYS A C 1
ATOM 736 O O . LYS A 1 85 ? -8.999 -17.229 -19.906 1.00 40.66 85 LYS A O 1
ATOM 741 N N . PHE A 1 86 ? -10.908 -18.326 -19.494 1.00 39.09 86 PHE A N 1
ATOM 742 C CA . PHE A 1 86 ? -10.665 -19.370 -20.486 1.00 39.09 86 PHE A CA 1
ATOM 743 C C . PHE A 1 86 ? -11.099 -18.831 -21.850 1.00 39.09 86 PHE A C 1
ATOM 745 O O . PHE A 1 86 ? -12.261 -18.930 -22.232 1.00 39.09 86 PHE A O 1
ATOM 752 N N . ILE A 1 87 ? -10.175 -18.202 -22.577 1.00 40.12 87 ILE A N 1
ATOM 753 C CA . ILE A 1 87 ? -10.385 -17.930 -23.999 1.00 40.12 87 ILE A CA 1
ATOM 754 C C . ILE A 1 87 ? -10.110 -19.239 -24.739 1.00 40.12 87 ILE A C 1
ATOM 756 O O . ILE A 1 87 ? -8.970 -19.585 -25.044 1.00 40.12 87 ILE A O 1
ATOM 760 N N . THR A 1 88 ? -11.184 -19.971 -25.017 1.00 40.69 88 THR A N 1
ATOM 761 C CA . THR A 1 88 ? -11.258 -20.951 -26.101 1.00 40.69 88 THR A CA 1
ATOM 762 C C . THR A 1 88 ? -10.878 -20.247 -27.404 1.00 40.69 88 THR A C 1
ATOM 764 O O . THR A 1 88 ? -11.693 -19.515 -27.961 1.00 40.69 88 THR A O 1
ATOM 767 N N . GLY A 1 89 ? -9.640 -20.397 -27.882 1.00 41.56 89 GLY A N 1
ATOM 768 C CA . GLY A 1 89 ? -9.311 -19.875 -29.213 1.00 41.56 89 GLY A CA 1
ATOM 769 C C . GLY A 1 89 ? -7.850 -19.711 -29.603 1.00 41.56 89 GLY A C 1
ATOM 770 O O . GLY A 1 89 ? -7.592 -19.576 -30.794 1.00 41.56 89 GLY A O 1
ATOM 771 N N . SER A 1 90 ? -6.884 -19.763 -28.685 1.00 39.97 90 SER A N 1
ATOM 772 C CA . SER A 1 90 ? -5.484 -19.518 -29.064 1.00 39.97 90 SER A CA 1
ATOM 773 C C . SER A 1 90 ? -4.602 -20.714 -28.746 1.00 39.97 90 SER A C 1
ATOM 775 O O . SER A 1 90 ? -4.234 -20.952 -27.599 1.00 39.97 90 SER A O 1
ATOM 777 N N . ARG A 1 91 ? -4.248 -21.461 -29.798 1.00 41.53 91 ARG A N 1
ATOM 778 C CA . ARG A 1 91 ? -3.151 -22.433 -29.804 1.00 41.53 91 ARG A CA 1
ATOM 779 C C . ARG A 1 91 ? -1.850 -21.711 -29.441 1.00 41.53 91 ARG A C 1
ATOM 781 O O . ARG A 1 91 ? -1.191 -21.154 -30.313 1.00 41.53 91 ARG A O 1
ATOM 788 N N . ILE A 1 92 ? -1.481 -21.711 -28.164 1.00 43.56 92 ILE A N 1
ATOM 789 C CA . ILE A 1 92 ? -0.135 -21.336 -27.726 1.00 43.56 92 ILE A CA 1
ATOM 790 C C . ILE A 1 92 ? 0.654 -22.637 -27.572 1.00 43.56 92 ILE A C 1
ATOM 792 O O . ILE A 1 92 ? 0.515 -23.362 -26.594 1.00 43.56 92 ILE A O 1
ATOM 796 N N . LEU A 1 93 ? 1.461 -22.935 -28.593 1.00 41.19 93 LEU A N 1
ATOM 797 C CA . LEU A 1 93 ? 2.435 -24.032 -28.674 1.00 41.19 93 LEU A CA 1
ATOM 798 C C . LEU A 1 93 ? 3.687 -23.755 -27.820 1.00 41.19 93 LEU A C 1
ATOM 800 O O . LEU A 1 93 ? 4.813 -23.958 -28.257 1.00 41.19 93 LEU A O 1
ATOM 804 N N . PHE A 1 94 ? 3.500 -23.284 -26.592 1.00 43.56 94 PHE A N 1
ATOM 805 C CA . PHE A 1 94 ? 4.567 -23.244 -25.601 1.00 43.56 94 PHE A CA 1
ATOM 806 C C . PHE A 1 94 ? 4.025 -23.899 -24.344 1.00 43.56 94 PHE A C 1
ATOM 808 O O . PHE A 1 94 ? 3.165 -23.342 -23.666 1.00 43.56 94 PHE A O 1
ATOM 815 N N . HIS A 1 95 ? 4.505 -25.114 -24.080 1.00 39.31 95 HIS A N 1
ATOM 816 C CA . HIS A 1 95 ? 4.337 -25.793 -22.807 1.00 39.31 95 HIS A CA 1
ATOM 817 C C . HIS A 1 95 ? 4.775 -24.839 -21.688 1.00 39.31 95 HIS A C 1
ATOM 819 O O . HIS A 1 95 ? 5.965 -24.701 -21.412 1.00 39.31 95 HIS A O 1
ATOM 825 N N . GLN A 1 96 ? 3.820 -24.165 -21.046 1.00 41.94 96 GLN A N 1
ATOM 826 C CA . GLN A 1 96 ? 4.054 -23.693 -19.692 1.00 41.94 96 GLN A CA 1
ATOM 827 C C . GLN A 1 96 ? 4.221 -24.947 -18.832 1.00 41.94 96 GLN A C 1
ATOM 829 O O . GLN A 1 96 ? 3.397 -25.863 -18.940 1.00 41.94 96 GLN A O 1
ATOM 834 N N . PRO A 1 97 ? 5.298 -25.038 -18.036 1.00 37.81 97 PRO A N 1
ATOM 835 C CA . PRO A 1 97 ? 5.497 -26.179 -17.167 1.00 37.81 97 PRO A CA 1
ATOM 836 C C . PRO A 1 97 ? 4.279 -26.306 -16.258 1.00 37.81 97 PRO A C 1
ATOM 838 O O . PRO A 1 97 ? 3.783 -25.324 -15.709 1.00 37.81 97 PRO A O 1
ATOM 841 N N . LEU A 1 98 ? 3.815 -27.543 -16.116 1.00 40.94 98 LEU A N 1
ATOM 842 C CA . LEU A 1 98 ? 2.673 -27.979 -15.316 1.00 40.94 98 LEU A CA 1
ATOM 843 C C . LEU A 1 98 ? 2.888 -27.789 -13.797 1.00 40.94 98 LEU A C 1
ATOM 845 O O . LEU A 1 98 ? 2.242 -28.456 -12.997 1.00 40.94 98 LEU A O 1
ATOM 849 N N . ASN A 1 99 ? 3.767 -26.869 -13.393 1.00 34.69 99 ASN A N 1
ATOM 850 C CA . ASN A 1 99 ? 3.865 -26.378 -12.030 1.00 34.69 99 ASN A CA 1
ATOM 851 C C . ASN A 1 99 ? 2.919 -25.191 -11.908 1.00 34.69 99 ASN A C 1
ATOM 853 O O . ASN A 1 99 ? 3.266 -24.028 -12.107 1.00 34.69 99 ASN A O 1
ATOM 857 N N . ARG A 1 100 ? 1.666 -25.548 -11.633 1.00 38.72 100 ARG A N 1
ATOM 858 C CA . ARG A 1 100 ? 0.610 -24.681 -11.126 1.00 38.72 100 ARG A CA 1
ATOM 859 C C . ARG A 1 100 ? 1.049 -24.141 -9.762 1.00 38.72 100 ARG A C 1
ATOM 861 O O . ARG A 1 100 ? 0.541 -24.568 -8.732 1.00 38.72 100 ARG A O 1
ATOM 868 N N . ASP A 1 101 ? 1.995 -23.209 -9.756 1.00 38.72 101 ASP A N 1
ATOM 869 C CA . ASP A 1 101 ? 2.198 -22.357 -8.597 1.00 38.72 101 ASP A CA 1
ATOM 870 C C . ASP A 1 101 ? 0.939 -21.509 -8.478 1.00 38.72 101 ASP A C 1
ATOM 872 O O . ASP A 1 101 ? 0.629 -20.686 -9.345 1.00 38.72 101 ASP A O 1
ATOM 876 N N . SER A 1 102 ? 0.190 -21.781 -7.416 1.00 42.31 102 SER A N 1
ATOM 877 C CA . SER A 1 102 ? -1.018 -21.089 -6.988 1.00 42.31 102 SER A CA 1
ATOM 878 C C . SER A 1 102 ? -0.699 -19.641 -6.595 1.00 42.31 102 SER A C 1
ATOM 880 O O . SER A 1 102 ? -0.861 -19.229 -5.451 1.00 42.31 102 SER A O 1
ATOM 882 N N . HIS A 1 103 ? -0.208 -18.837 -7.540 1.00 46.25 103 HIS A N 1
ATOM 883 C CA . HIS A 1 103 ? -0.171 -17.388 -7.405 1.00 46.25 103 HIS A CA 1
ATOM 884 C C . HIS A 1 103 ? -1.596 -16.898 -7.612 1.00 46.25 103 HIS A C 1
ATOM 886 O O . HIS A 1 103 ? -2.018 -16.539 -8.714 1.00 46.25 103 HIS A O 1
ATOM 892 N N . SER A 1 104 ? -2.335 -16.989 -6.515 1.00 53.44 104 SER A N 1
ATOM 89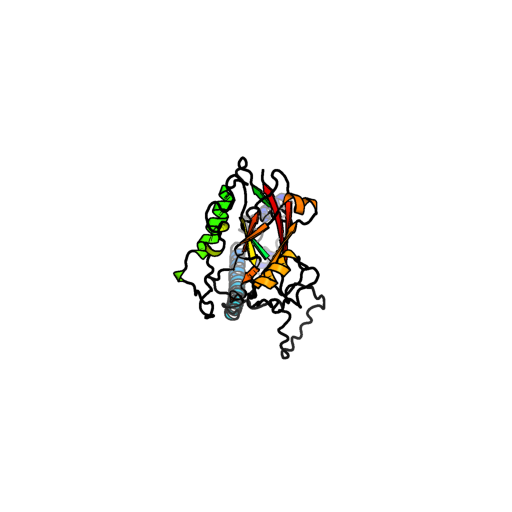3 C CA . SER A 1 104 ? -3.684 -16.511 -6.301 1.00 53.44 104 SER A CA 1
ATOM 894 C C . SER A 1 104 ? -3.997 -15.288 -7.170 1.00 53.44 104 SER A C 1
ATOM 896 O O . SER A 1 104 ? -3.364 -14.235 -7.051 1.00 53.44 104 SER A O 1
ATOM 898 N N . GLY A 1 105 ? -4.963 -15.423 -8.079 1.00 68.88 105 GLY A N 1
ATOM 899 C CA . GLY A 1 105 ? -5.331 -14.406 -9.068 1.00 68.88 105 GLY A CA 1
ATOM 900 C C . GLY A 1 105 ? -6.021 -13.166 -8.482 1.00 68.88 105 GLY A C 1
ATOM 901 O O . GLY A 1 105 ? -6.831 -12.546 -9.168 1.00 68.88 105 GLY A O 1
ATOM 902 N N . HIS A 1 106 ? -5.735 -12.797 -7.235 1.00 79.62 106 HIS A N 1
ATOM 903 C CA . HIS A 1 106 ? -6.305 -11.662 -6.520 1.00 79.62 106 HIS A CA 1
ATOM 904 C C . HIS A 1 106 ? -5.208 -10.733 -5.975 1.00 79.62 106 HIS A C 1
ATOM 906 O O . HIS A 1 106 ? -4.069 -11.152 -5.772 1.00 79.62 106 HIS A O 1
ATOM 912 N N . PRO A 1 107 ? -5.504 -9.439 -5.767 1.00 88.12 107 PRO A N 1
ATOM 913 C CA . PRO A 1 107 ? -4.565 -8.518 -5.145 1.00 88.12 107 PRO A CA 1
ATOM 914 C C . PRO A 1 107 ? -4.316 -8.890 -3.678 1.00 88.12 107 PRO A C 1
ATOM 916 O O . PRO A 1 107 ? -5.231 -9.296 -2.963 1.00 88.12 107 PRO A O 1
ATOM 919 N N . GLY A 1 108 ? -3.078 -8.698 -3.223 1.00 88.94 108 GLY A N 1
ATOM 920 C CA . GLY A 1 108 ? -2.740 -8.730 -1.800 1.00 88.94 108 GLY A CA 1
ATOM 921 C C . GLY A 1 108 ? -3.200 -7.467 -1.065 1.00 88.94 108 GLY A C 1
ATOM 922 O O . GLY A 1 108 ? -3.552 -6.455 -1.685 1.00 88.94 108 GLY A O 1
ATOM 923 N N . LEU A 1 109 ? -3.161 -7.518 0.264 1.00 91.19 109 LEU A N 1
ATOM 924 C CA . LEU A 1 109 ? -3.390 -6.364 1.129 1.00 91.19 109 LEU A CA 1
ATOM 925 C C . LEU A 1 109 ? -2.068 -5.649 1.435 1.00 91.19 109 LEU A C 1
ATOM 927 O O . LEU A 1 109 ? -1.015 -6.268 1.553 1.00 91.19 109 LEU A O 1
ATOM 931 N N . GLY A 1 110 ? -2.144 -4.337 1.603 1.00 91.81 110 GLY A N 1
ATOM 932 C CA . GLY A 1 110 ? -1.089 -3.510 2.170 1.00 91.81 110 GLY A CA 1
ATOM 933 C C . GLY A 1 110 ? -1.670 -2.590 3.236 1.00 91.81 110 GLY A C 1
ATOM 934 O O . GLY A 1 110 ? -2.884 -2.380 3.294 1.00 91.81 110 GLY A O 1
ATOM 935 N N . PHE A 1 111 ? -0.807 -2.014 4.067 1.00 93.31 111 PHE A N 1
ATOM 936 C CA . PHE A 1 111 ? -1.225 -1.065 5.094 1.00 93.31 111 PHE A CA 1
ATOM 937 C C . PHE A 1 111 ? -0.379 0.208 5.099 1.00 93.31 111 PHE A C 1
ATOM 939 O O . PHE A 1 111 ? 0.702 0.274 4.511 1.00 93.31 111 PHE A O 1
ATOM 946 N N . VAL A 1 112 ? -0.913 1.236 5.750 1.00 93.44 112 VAL A N 1
ATOM 947 C CA . VAL A 1 112 ? -0.293 2.541 5.981 1.00 93.44 112 VAL A CA 1
ATOM 948 C C . VAL A 1 112 ? -0.553 2.916 7.444 1.00 93.44 112 VAL A C 1
ATOM 950 O O . VAL A 1 112 ? -1.673 2.713 7.904 1.00 93.44 112 VAL A O 1
ATOM 953 N N . PRO A 1 113 ? 0.409 3.491 8.180 1.00 92.81 113 PRO A N 1
ATOM 954 C CA . PRO A 1 113 ? 1.778 3.807 7.770 1.00 92.81 113 PRO A CA 1
ATOM 955 C C . PRO A 1 113 ? 2.717 2.593 7.844 1.00 92.81 113 PRO A C 1
ATOM 957 O O . PRO A 1 113 ? 2.721 1.860 8.824 1.00 92.81 113 PRO A O 1
ATOM 960 N N . ASN A 1 114 ? 3.560 2.421 6.823 1.00 86.25 114 ASN A N 1
ATOM 961 C CA . ASN A 1 114 ? 4.626 1.415 6.796 1.00 86.25 114 ASN A CA 1
ATOM 962 C C . ASN A 1 114 ? 5.979 2.123 6.611 1.00 86.25 114 ASN A C 1
ATOM 964 O O . ASN A 1 114 ? 6.395 2.383 5.484 1.00 86.25 114 ASN A O 1
ATOM 968 N N . ILE A 1 115 ? 6.620 2.503 7.721 1.00 81.06 115 ILE A N 1
ATOM 969 C CA . ILE A 1 115 ? 7.883 3.268 7.718 1.00 81.06 115 ILE A CA 1
ATOM 970 C C . ILE A 1 115 ? 9.101 2.334 7.652 1.00 81.06 115 ILE A C 1
ATOM 972 O O . ILE A 1 115 ? 10.098 2.653 7.007 1.00 81.06 115 ILE A O 1
ATOM 976 N N . HIS A 1 116 ? 9.015 1.157 8.277 1.00 69.00 116 HIS A N 1
ATOM 977 C CA . HIS A 1 116 ? 10.116 0.199 8.405 1.00 69.00 116 HIS A CA 1
ATOM 978 C C . HIS A 1 116 ? 9.978 -0.980 7.429 1.00 69.00 116 HIS A C 1
ATOM 980 O O . HIS A 1 116 ? 10.117 -2.139 7.808 1.00 69.00 116 HIS A O 1
ATOM 986 N N . ALA A 1 117 ? 9.728 -0.689 6.150 1.00 60.78 117 ALA A N 1
ATOM 987 C CA . ALA A 1 117 ? 9.495 -1.707 5.119 1.00 60.78 117 ALA A CA 1
ATOM 988 C C . ALA A 1 117 ? 10.738 -2.549 4.743 1.00 60.78 117 ALA A C 1
ATOM 990 O O . ALA A 1 117 ? 10.631 -3.439 3.905 1.00 60.78 117 ALA A O 1
ATOM 991 N N . TYR A 1 118 ? 11.910 -2.264 5.325 1.00 56.09 118 TYR A N 1
ATOM 992 C CA . TYR A 1 118 ? 13.199 -2.793 4.863 1.00 56.09 118 TYR A CA 1
ATOM 993 C C . TYR A 1 118 ? 13.816 -3.908 5.729 1.00 56.09 118 TYR A C 1
ATOM 995 O O . TYR A 1 118 ? 14.816 -4.470 5.297 1.00 56.09 118 TYR A O 1
ATOM 1003 N N . SER A 1 119 ? 13.287 -4.244 6.920 1.00 50.62 119 SER A N 1
ATOM 1004 C CA . SER A 1 119 ? 14.082 -5.012 7.909 1.00 50.62 119 SER A CA 1
ATOM 1005 C C . SER A 1 119 ? 13.439 -6.249 8.562 1.00 50.62 119 SER A C 1
ATOM 1007 O O . SER A 1 119 ? 14.045 -6.815 9.471 1.00 50.62 119 SER A O 1
ATOM 1009 N N . SER A 1 120 ? 12.272 -6.733 8.134 1.00 51.38 120 SER A N 1
ATOM 1010 C CA . SER A 1 120 ? 11.680 -7.948 8.726 1.00 51.38 120 SER A CA 1
ATOM 1011 C C . SER A 1 120 ? 10.625 -8.600 7.828 1.00 51.38 120 SER A C 1
ATOM 1013 O O . SER A 1 120 ? 10.010 -7.939 6.996 1.00 51.38 120 SER A O 1
ATOM 1015 N N . LEU A 1 121 ? 10.389 -9.906 8.029 1.00 58.25 121 LEU A N 1
ATOM 1016 C CA . LEU A 1 121 ? 9.323 -10.679 7.363 1.00 58.25 121 LEU A CA 1
ATOM 1017 C C . LEU A 1 121 ? 7.918 -10.094 7.614 1.00 58.25 121 LEU A C 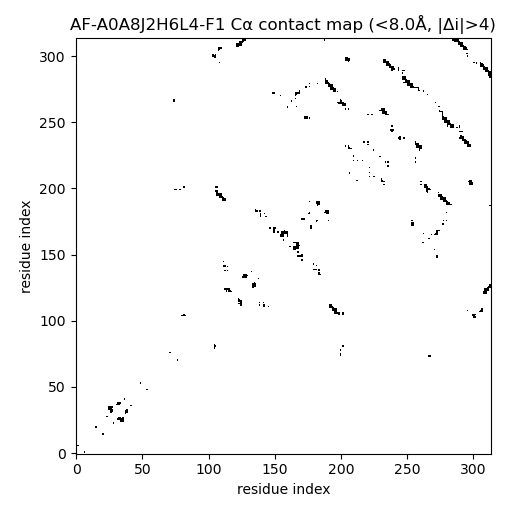1
ATOM 1019 O O . LEU A 1 121 ? 7.030 -10.259 6.783 1.00 58.25 121 LEU A O 1
ATOM 1023 N N . ALA A 1 122 ? 7.732 -9.389 8.736 1.00 67.38 122 ALA A N 1
ATOM 1024 C CA . ALA A 1 122 ? 6.546 -8.595 9.036 1.00 67.38 122 ALA A CA 1
ATOM 1025 C C . ALA A 1 122 ? 6.968 -7.161 9.413 1.00 67.38 122 ALA A C 1
ATOM 1027 O O . ALA A 1 122 ? 7.748 -6.996 10.354 1.00 67.38 122 ALA A O 1
ATOM 1028 N N . PRO A 1 123 ? 6.491 -6.123 8.709 1.00 85.25 123 PRO A N 1
ATOM 1029 C CA . PRO A 1 123 ? 6.829 -4.735 9.017 1.00 85.25 123 PRO A CA 1
ATOM 1030 C C . PRO A 1 123 ? 6.274 -4.307 10.383 1.00 85.25 123 PRO A C 1
ATOM 1032 O O . PRO A 1 123 ? 5.154 -4.667 10.754 1.00 85.25 123 PRO A O 1
ATOM 1035 N N . VAL A 1 124 ? 7.063 -3.517 11.114 1.00 89.00 124 VAL A N 1
ATOM 1036 C CA . VAL A 1 124 ? 6.765 -3.090 12.489 1.00 89.00 124 VAL A CA 1
ATOM 1037 C C . VAL A 1 124 ? 6.363 -1.618 12.524 1.00 89.00 124 VAL A C 1
ATOM 1039 O O . VAL A 1 124 ? 7.057 -0.755 11.983 1.00 89.00 124 VAL A O 1
ATOM 1042 N N . ILE A 1 125 ? 5.257 -1.327 13.203 1.00 91.56 125 ILE A N 1
ATOM 1043 C CA . ILE A 1 125 ? 4.874 0.008 13.654 1.00 91.56 125 ILE A CA 1
ATOM 1044 C C . ILE A 1 125 ? 5.390 0.141 15.085 1.00 91.56 125 ILE A C 1
ATOM 1046 O O . ILE A 1 125 ? 4.768 -0.337 16.031 1.00 91.56 125 ILE A O 1
ATOM 1050 N N . TRP A 1 126 ? 6.561 0.750 15.229 1.00 91.81 126 TRP A N 1
ATOM 1051 C CA . TRP A 1 126 ? 7.184 1.016 16.520 1.00 91.81 126 TRP A CA 1
ATOM 1052 C C . TRP A 1 126 ? 7.005 2.483 16.887 1.00 91.81 126 TRP A C 1
ATOM 1054 O O . TRP A 1 126 ? 7.513 3.354 16.182 1.00 91.81 126 TRP A O 1
ATOM 1064 N N . ILE A 1 127 ? 6.268 2.756 17.958 1.00 92.50 127 ILE A N 1
ATOM 1065 C CA . ILE A 1 127 ? 5.996 4.101 18.462 1.00 92.50 127 ILE A CA 1
ATOM 1066 C C . ILE A 1 127 ? 6.815 4.285 19.733 1.00 92.50 127 ILE A C 1
ATOM 1068 O O . ILE A 1 127 ? 6.535 3.641 20.738 1.00 92.50 127 ILE A O 1
ATOM 1072 N N . ASN A 1 128 ? 7.818 5.157 19.676 1.00 91.50 128 ASN A N 1
ATOM 1073 C CA . ASN A 1 128 ? 8.623 5.541 20.831 1.00 91.50 128 ASN A CA 1
ATOM 1074 C C . ASN A 1 128 ? 8.955 7.035 20.719 1.00 91.50 128 ASN A C 1
ATOM 1076 O O . ASN A 1 128 ? 9.542 7.488 19.737 1.00 91.50 128 ASN A O 1
ATOM 1080 N N . LYS A 1 129 ? 8.578 7.811 21.739 1.00 89.12 129 LYS A N 1
ATOM 1081 C CA . LYS A 1 129 ? 8.788 9.267 21.794 1.00 89.12 129 LYS A CA 1
ATOM 1082 C C . LYS A 1 129 ? 10.260 9.667 21.944 1.00 89.12 129 LYS A C 1
ATOM 1084 O O . LYS A 1 129 ? 10.654 10.732 21.481 1.00 89.12 129 LYS A O 1
ATOM 1089 N N . ASN A 1 130 ? 11.070 8.820 22.571 1.00 90.44 130 ASN A N 1
ATOM 1090 C CA . ASN A 1 130 ? 12.480 9.082 22.857 1.00 90.44 130 ASN A CA 1
ATOM 1091 C C . ASN A 1 130 ? 13.393 8.743 21.672 1.00 90.44 130 ASN A C 1
ATOM 1093 O O . ASN A 1 130 ? 14.504 9.261 21.585 1.00 90.44 130 ASN A O 1
ATOM 1097 N N . ASN A 1 131 ? 12.946 7.878 20.758 1.00 88.00 131 ASN A N 1
ATOM 1098 C CA . ASN A 1 131 ? 13.740 7.477 19.605 1.00 88.00 131 ASN A CA 1
ATOM 1099 C C . ASN A 1 131 ? 13.337 8.283 18.354 1.00 88.00 131 ASN A C 1
ATOM 1101 O O . ASN A 1 131 ? 12.191 8.200 17.909 1.00 88.00 131 ASN A O 1
ATOM 1105 N N . PRO A 1 132 ? 14.268 9.016 17.712 1.00 85.69 132 PRO A N 1
ATOM 1106 C CA . PRO A 1 132 ? 13.959 9.807 16.521 1.00 85.69 132 PRO A CA 1
ATOM 1107 C C . PRO A 1 132 ? 13.475 8.962 15.331 1.00 85.69 132 PRO A C 1
ATOM 1109 O O . PRO A 1 132 ? 12.727 9.461 14.489 1.00 85.69 132 PRO A O 1
ATOM 1112 N N . GLN A 1 133 ? 13.869 7.687 15.232 1.00 84.12 133 GLN A N 1
ATOM 1113 C CA . GLN A 1 133 ? 13.463 6.824 14.120 1.00 84.12 133 GLN A CA 1
ATOM 1114 C C . GLN A 1 133 ? 12.008 6.356 14.222 1.00 84.12 133 GLN A C 1
ATOM 1116 O O . GLN A 1 133 ? 11.350 6.257 13.185 1.00 84.12 133 GLN A O 1
ATOM 1121 N N . SER A 1 134 ? 11.523 6.116 15.439 1.00 86.12 134 SER A N 1
ATOM 1122 C CA . SER A 1 134 ? 10.173 5.641 15.778 1.00 86.12 134 SER A CA 1
ATOM 1123 C C . SER A 1 134 ? 9.284 6.742 16.368 1.00 86.12 134 SER A C 1
ATOM 1125 O O . SER A 1 134 ? 8.220 6.469 16.930 1.00 86.12 134 SER A O 1
ATOM 1127 N N . HIS A 1 135 ? 9.694 8.002 16.204 1.00 91.62 135 HIS A N 1
ATOM 1128 C CA . HIS A 1 135 ? 8.968 9.146 16.731 1.00 91.62 135 HIS A CA 1
ATOM 1129 C C . HIS A 1 135 ? 7.550 9.234 16.126 1.00 91.62 135 HIS A C 1
ATOM 1131 O O . HIS A 1 135 ? 7.415 9.177 14.894 1.00 91.62 135 HIS A O 1
ATOM 1137 N N . PRO A 1 136 ? 6.493 9.454 16.940 1.00 92.56 136 PRO A N 1
ATOM 1138 C CA . PRO A 1 136 ? 5.101 9.504 16.479 1.00 92.56 136 PRO A CA 1
ATOM 1139 C C . PRO A 1 136 ? 4.863 10.448 15.290 1.00 92.56 136 PRO A C 1
ATOM 1141 O O . PRO A 1 136 ? 4.100 10.130 14.379 1.00 92.56 136 PRO A O 1
ATOM 1144 N N . GLN A 1 137 ? 5.583 11.574 15.245 1.00 93.44 137 GLN A N 1
ATOM 1145 C CA . GLN A 1 137 ? 5.483 12.553 14.157 1.00 93.44 137 GLN A CA 1
ATOM 1146 C C . GLN A 1 137 ? 5.748 11.949 12.771 1.00 93.44 137 GLN A C 1
ATOM 1148 O O . GLN A 1 137 ? 5.048 12.288 11.822 1.00 93.44 137 GLN A O 1
ATOM 1153 N N . ARG A 1 138 ? 6.680 10.992 12.637 1.00 92.88 138 ARG A N 1
ATOM 1154 C CA . ARG A 1 138 ? 6.967 10.369 11.331 1.00 92.88 138 ARG A CA 1
ATOM 1155 C C . ARG A 1 138 ? 5.766 9.590 10.799 1.00 92.88 138 ARG A C 1
ATOM 1157 O O . ARG A 1 138 ? 5.529 9.567 9.590 1.00 92.88 138 ARG A O 1
ATOM 1164 N N . TYR A 1 139 ? 4.995 8.968 11.690 1.00 93.44 139 TYR A N 1
ATOM 1165 C CA . TYR A 1 139 ? 3.756 8.283 11.331 1.00 93.44 139 TYR A CA 1
ATOM 1166 C C . TYR A 1 139 ? 2.681 9.278 10.905 1.00 93.44 139 TYR A C 1
ATOM 1168 O O . TYR A 1 139 ? 2.062 9.080 9.860 1.00 93.44 139 TYR A O 1
ATOM 1176 N N . ILE A 1 140 ? 2.529 10.381 11.642 1.00 94.75 140 ILE A N 1
ATOM 1177 C CA . ILE A 1 140 ? 1.602 11.468 11.299 1.00 94.75 140 ILE A CA 1
ATOM 1178 C C . ILE A 1 140 ? 1.928 12.039 9.914 1.00 94.75 140 ILE A C 1
ATOM 1180 O O . ILE A 1 140 ? 1.034 12.139 9.073 1.00 94.75 140 ILE A O 1
ATOM 1184 N N . ASP A 1 141 ? 3.199 12.335 9.640 1.00 94.44 141 ASP A N 1
ATOM 1185 C CA . ASP A 1 141 ? 3.651 12.887 8.360 1.00 94.44 141 ASP A CA 1
ATOM 1186 C C . ASP A 1 141 ? 3.446 11.889 7.210 1.00 94.44 141 ASP A C 1
ATOM 1188 O O . ASP A 1 141 ? 2.997 12.255 6.122 1.00 94.44 141 ASP A O 1
ATOM 1192 N N . THR A 1 142 ? 3.709 10.600 7.451 1.00 93.62 142 THR A N 1
ATOM 1193 C CA . THR A 1 142 ? 3.482 9.534 6.462 1.00 93.62 142 THR A CA 1
ATOM 1194 C C . THR A 1 142 ? 2.000 9.415 6.105 1.00 93.62 142 THR A C 1
ATOM 1196 O O . THR A 1 142 ? 1.652 9.306 4.926 1.00 93.62 142 THR A O 1
ATOM 1199 N N . ILE A 1 143 ? 1.113 9.470 7.102 1.00 95.06 143 ILE A N 1
ATOM 1200 C CA . ILE A 1 143 ? -0.342 9.425 6.897 1.00 95.06 143 ILE A CA 1
ATOM 1201 C C . ILE A 1 143 ? -0.825 10.700 6.196 1.00 95.06 143 ILE A C 1
ATOM 1203 O O . ILE A 1 143 ? -1.626 10.629 5.265 1.00 95.06 143 ILE A O 1
ATOM 1207 N N . TYR A 1 144 ? -0.301 11.863 6.584 1.00 94.69 144 TYR A N 1
ATOM 1208 C CA . TYR A 1 144 ? -0.611 13.135 5.939 1.00 94.69 144 TYR A CA 1
ATOM 1209 C C . TYR A 1 144 ? -0.239 13.119 4.449 1.00 94.69 144 TYR A C 1
ATOM 1211 O O . TYR A 1 144 ? -1.067 13.447 3.596 1.00 94.69 144 TYR A O 1
ATOM 1219 N N . ASN A 1 145 ? 0.973 12.661 4.124 1.00 94.06 145 ASN A N 1
ATOM 1220 C CA . ASN A 1 145 ? 1.437 12.512 2.747 1.00 94.06 145 ASN A CA 1
ATOM 1221 C C . ASN A 1 145 ? 0.590 11.500 1.972 1.00 94.06 145 ASN A C 1
ATOM 1223 O O . ASN A 1 145 ? 0.240 11.750 0.820 1.00 94.06 145 ASN A O 1
ATOM 1227 N N . PHE A 1 146 ? 0.191 10.394 2.604 1.00 92.88 146 PHE A N 1
ATOM 1228 C CA . PHE A 1 146 ? -0.721 9.428 1.996 1.00 92.88 146 PHE A CA 1
ATOM 1229 C C . PHE A 1 146 ? -2.080 10.052 1.641 1.00 92.88 146 PHE A C 1
ATOM 1231 O O . PHE A 1 146 ? -2.576 9.845 0.533 1.00 92.88 146 PHE A O 1
ATOM 1238 N N . PHE A 1 147 ? -2.660 10.855 2.536 1.00 92.81 147 PHE A N 1
ATOM 1239 C CA . PHE A 1 147 ? -3.950 11.510 2.312 1.00 92.81 147 PHE A CA 1
ATOM 1240 C C . PHE A 1 147 ? -3.898 12.737 1.402 1.00 92.81 147 PHE A C 1
ATOM 1242 O O . PHE A 1 147 ? -4.940 13.138 0.882 1.00 92.81 147 PHE A O 1
ATOM 1249 N N . SER A 1 148 ? -2.717 13.301 1.135 1.00 91.06 148 SER A N 1
ATOM 1250 C CA . SER A 1 148 ? -2.561 14.438 0.217 1.00 91.06 148 SER A CA 1
ATOM 1251 C C . SER A 1 148 ? -3.190 14.176 -1.162 1.00 91.06 148 SER A C 1
ATOM 1253 O O . SER A 1 148 ? -3.887 15.036 -1.699 1.00 91.06 148 SER A O 1
ATOM 1255 N N . TYR A 1 149 ? -3.060 12.948 -1.680 1.00 86.75 149 TYR A N 1
ATOM 1256 C CA . TYR A 1 149 ? -3.625 12.529 -2.967 1.00 86.75 149 TYR A CA 1
ATOM 1257 C C . TYR A 1 149 ? -5.158 12.441 -2.974 1.00 86.75 149 TYR A C 1
ATOM 1259 O O . TYR A 1 149 ? -5.781 12.593 -4.025 1.00 86.75 149 TYR A O 1
ATOM 1267 N N . TYR A 1 150 ? -5.766 12.206 -1.810 1.00 87.75 150 TYR A N 1
ATOM 1268 C CA . TYR A 1 150 ? -7.209 12.011 -1.656 1.00 87.75 150 TYR A CA 1
ATOM 1269 C C . TYR A 1 150 ? -7.963 13.337 -1.465 1.00 87.75 150 TYR A C 1
ATOM 1271 O O . TYR A 1 150 ? -9.166 13.394 -1.692 1.00 87.75 150 TYR A O 1
ATOM 1279 N N . ARG A 1 151 ? -7.275 14.422 -1.077 1.00 85.50 151 ARG A N 1
ATOM 1280 C CA . ARG A 1 151 ? -7.906 15.730 -0.816 1.00 85.50 151 ARG A CA 1
ATOM 1281 C C . ARG A 1 151 ? -8.323 16.487 -2.080 1.00 85.50 151 ARG A C 1
ATOM 1283 O O . ARG A 1 151 ? -9.204 17.338 -2.010 1.00 85.50 151 ARG A O 1
ATOM 1290 N N . ASN A 1 152 ? -7.705 16.214 -3.229 1.00 82.25 152 ASN A N 1
ATOM 1291 C CA . ASN A 1 152 ? -7.977 16.959 -4.461 1.00 82.25 152 ASN A CA 1
ATOM 1292 C C . ASN A 1 152 ? -9.240 16.452 -5.178 1.00 82.25 152 ASN A C 1
ATOM 1294 O O . ASN A 1 152 ? -9.138 15.696 -6.132 1.00 82.25 152 ASN A O 1
ATOM 1298 N N . SER A 1 153 ? -10.432 16.885 -4.770 1.00 75.00 153 SER A N 1
ATOM 1299 C CA . SER A 1 153 ? -11.709 16.394 -5.322 1.00 75.00 153 SER A CA 1
ATOM 1300 C C . SER A 1 153 ? -11.965 16.730 -6.802 1.00 75.00 153 SER A C 1
ATOM 1302 O O . SER A 1 153 ? -12.735 16.028 -7.457 1.00 75.00 153 SER A O 1
ATOM 1304 N N . SER A 1 154 ? -11.306 17.751 -7.362 1.00 75.31 154 SER A N 1
ATOM 1305 C CA . SER A 1 154 ? -11.627 18.315 -8.690 1.00 75.31 154 SER A CA 1
ATOM 1306 C C . SER A 1 154 ? -11.461 17.345 -9.873 1.00 75.31 154 SER A C 1
ATOM 1308 O O . SER A 1 154 ? -12.097 17.506 -10.916 1.00 75.31 154 SER A O 1
ATOM 1310 N N . VAL A 1 155 ? -10.629 16.314 -9.715 1.00 78.62 155 VAL A N 1
ATOM 1311 C CA . VAL A 1 155 ? -10.269 15.363 -10.782 1.00 78.62 155 VAL A CA 1
ATOM 1312 C C . VAL A 1 155 ? -11.183 14.124 -10.796 1.00 78.62 155 VAL A C 1
ATOM 1314 O O . VAL A 1 155 ? -11.171 13.350 -11.757 1.00 78.62 155 VAL A O 1
ATOM 1317 N N . TYR A 1 156 ? -12.006 13.934 -9.761 1.00 81.94 156 TYR A N 1
ATOM 1318 C CA . TYR A 1 156 ? -12.686 12.670 -9.482 1.00 81.94 156 TYR A CA 1
ATOM 1319 C C . TYR A 1 156 ? -14.187 12.687 -9.789 1.00 81.94 156 TYR A C 1
ATOM 1321 O O . TYR A 1 156 ? -14.824 13.735 -9.864 1.00 81.94 156 TYR A O 1
ATOM 1329 N N . ASN A 1 157 ? -14.762 11.497 -9.969 1.00 80.69 157 ASN A N 1
ATOM 1330 C CA . ASN A 1 157 ? -16.205 11.296 -10.074 1.00 80.69 157 ASN A CA 1
ATOM 1331 C C . ASN A 1 157 ? -16.753 10.697 -8.768 1.00 80.69 157 ASN A C 1
ATOM 1333 O O . ASN A 1 157 ? -16.285 9.648 -8.325 1.00 80.69 157 ASN A O 1
ATOM 1337 N N . TYR A 1 158 ? -17.765 11.334 -8.178 1.00 80.88 158 TYR A N 1
ATOM 1338 C CA . TYR A 1 158 ? -18.416 10.876 -6.946 1.00 80.88 158 TYR A CA 1
ATOM 1339 C C . TYR A 1 158 ? -19.246 9.599 -7.136 1.00 80.88 158 TYR A C 1
ATOM 1341 O O . TYR A 1 158 ? -19.273 8.749 -6.246 1.00 80.88 158 TYR A O 1
ATOM 1349 N N . ASN A 1 159 ? -19.876 9.431 -8.303 1.00 76.56 159 ASN A N 1
ATOM 1350 C CA . ASN A 1 159 ? -20.804 8.324 -8.541 1.00 76.56 159 ASN A CA 1
ATOM 1351 C C . ASN A 1 159 ? -20.132 7.066 -9.097 1.00 76.56 159 ASN A C 1
ATOM 1353 O O . ASN A 1 159 ? -20.774 6.031 -9.185 1.00 76.56 159 ASN A O 1
ATOM 1357 N N . CYS A 1 160 ? -18.844 7.117 -9.459 1.00 77.62 160 CYS A N 1
ATOM 1358 C CA . CYS A 1 160 ? -18.120 5.970 -10.029 1.00 77.62 160 CYS A CA 1
ATOM 1359 C C . CYS A 1 160 ? -18.696 5.390 -11.340 1.00 77.62 160 CYS A C 1
ATOM 1361 O O . CYS A 1 160 ? -18.241 4.344 -11.791 1.00 77.62 160 CYS A O 1
ATOM 1363 N N . ASP A 1 161 ? -19.641 6.073 -11.992 1.00 69.75 161 ASP A N 1
ATOM 1364 C CA . ASP A 1 161 ? -20.352 5.528 -13.160 1.00 69.75 161 ASP A CA 1
ATOM 1365 C C . ASP A 1 161 ? -19.503 5.495 -14.438 1.00 69.75 161 ASP A C 1
ATOM 1367 O O . ASP A 1 161 ? -19.711 4.679 -15.339 1.00 69.75 161 ASP A O 1
ATOM 1371 N N . THR A 1 162 ? -18.542 6.415 -14.561 1.00 64.81 162 THR A N 1
ATOM 1372 C CA . THR A 1 162 ? -17.802 6.612 -15.809 1.00 64.81 162 THR A CA 1
ATOM 1373 C C . THR A 1 162 ? -16.405 6.011 -15.741 1.00 64.81 162 THR A C 1
ATOM 1375 O O . THR A 1 162 ? -15.538 6.492 -15.023 1.00 64.81 162 THR A O 1
ATOM 1378 N N . LYS A 1 163 ? -16.121 5.036 -16.615 1.00 66.62 163 LYS A N 1
ATOM 1379 C CA . LYS A 1 163 ? -14.775 4.436 -16.768 1.00 66.62 163 LYS A CA 1
ATOM 1380 C C . LYS A 1 163 ? -13.673 5.440 -17.150 1.00 66.62 163 LYS A C 1
ATOM 1382 O O . LYS A 1 163 ? -12.496 5.103 -17.090 1.00 66.62 163 LYS A O 1
ATOM 1387 N N . LYS A 1 164 ? -14.050 6.650 -17.585 1.00 70.06 164 LYS A N 1
ATOM 1388 C CA . LYS A 1 164 ? -13.132 7.719 -18.009 1.00 70.06 164 LYS A CA 1
ATOM 1389 C C . LYS A 1 164 ? -12.543 8.515 -16.843 1.00 70.06 164 LYS A C 1
ATOM 1391 O O . LYS A 1 164 ? -11.500 9.128 -17.034 1.00 70.06 164 LYS A O 1
ATOM 1396 N N . LYS A 1 165 ? -13.200 8.548 -15.676 1.00 79.31 165 LYS A N 1
ATOM 1397 C CA . LYS A 1 165 ? -12.724 9.287 -14.499 1.00 79.31 165 LYS A CA 1
ATOM 1398 C C . LYS A 1 165 ? -12.559 8.348 -13.302 1.00 79.31 165 LYS A C 1
ATOM 1400 O O . LYS A 1 165 ? -13.384 7.459 -13.117 1.00 79.31 165 LYS A O 1
ATOM 1405 N N . PRO A 1 166 ? -11.524 8.543 -12.473 1.00 84.12 166 PRO A N 1
ATOM 1406 C CA . PRO A 1 166 ? -11.356 7.772 -11.253 1.00 84.12 166 PRO A CA 1
ATOM 1407 C C . PRO A 1 166 ? -12.442 8.120 -10.227 1.00 84.12 166 PRO A C 1
ATOM 1409 O O . PRO A 1 166 ? -12.914 9.257 -10.150 1.00 84.12 166 PRO A O 1
ATOM 1412 N N . CYS A 1 167 ? -12.808 7.132 -9.418 1.00 88.81 167 CYS A N 1
ATOM 1413 C CA . CYS A 1 167 ? -13.724 7.290 -8.295 1.00 88.81 167 CYS A CA 1
ATOM 1414 C C . CYS A 1 167 ? -13.150 8.183 -7.195 1.00 88.81 167 CYS A C 1
ATOM 1416 O O . CYS A 1 167 ? -11.995 8.011 -6.800 1.00 88.81 167 CYS A O 1
ATOM 1418 N N . PHE A 1 168 ? -13.977 9.076 -6.652 1.00 90.56 168 PHE A N 1
ATOM 1419 C CA . PHE A 1 168 ? -13.640 9.828 -5.447 1.00 90.56 168 PHE A CA 1
ATOM 1420 C C . PHE A 1 168 ? -13.825 8.957 -4.200 1.00 90.56 168 PHE A C 1
ATOM 1422 O O . PHE A 1 168 ? -14.870 8.328 -4.041 1.00 90.56 168 PHE A O 1
ATOM 1429 N N . PHE A 1 169 ? -12.834 8.953 -3.308 1.00 90.62 169 PHE A N 1
ATOM 1430 C CA . PHE A 1 169 ? -12.934 8.337 -1.987 1.00 90.62 169 PHE A CA 1
ATOM 1431 C C . PHE A 1 169 ? -12.894 9.430 -0.919 1.00 90.62 169 PHE A C 1
ATOM 1433 O O . PHE A 1 169 ? -11.895 10.138 -0.795 1.00 90.62 169 PHE A O 1
ATOM 1440 N N . ASP A 1 170 ? -13.977 9.557 -0.153 1.00 90.19 170 ASP A N 1
ATOM 1441 C CA . ASP A 1 170 ? -14.078 10.560 0.903 1.00 90.19 170 ASP A CA 1
ATOM 1442 C C . ASP A 1 170 ? -13.349 10.106 2.173 1.00 90.19 170 ASP A C 1
ATOM 1444 O O . ASP A 1 170 ? -13.766 9.163 2.849 1.00 90.19 170 ASP A O 1
ATOM 1448 N N . ILE A 1 171 ? -12.274 10.813 2.519 1.00 91.88 171 ILE A N 1
ATOM 1449 C CA . ILE A 1 171 ? -11.459 10.551 3.712 1.00 91.88 171 ILE A CA 1
ATOM 1450 C C . ILE A 1 171 ? -12.270 10.787 4.988 1.00 91.88 171 ILE A C 1
ATOM 1452 O O . ILE A 1 171 ? -12.045 10.102 5.983 1.00 91.88 171 ILE A O 1
ATOM 1456 N N . ASN A 1 172 ? -13.237 11.711 4.971 1.00 92.19 172 ASN A N 1
ATOM 1457 C CA . ASN A 1 172 ? -14.031 12.047 6.156 1.00 92.19 172 ASN A CA 1
ATOM 1458 C C . ASN A 1 172 ? -14.865 10.853 6.645 1.00 92.19 172 ASN A C 1
ATOM 1460 O O . ASN A 1 172 ? -15.158 10.744 7.836 1.00 92.19 172 ASN A O 1
ATOM 1464 N N . SER A 1 173 ? -15.169 9.901 5.754 1.00 92.69 173 SER A N 1
ATOM 1465 C CA . SER A 1 173 ? -15.828 8.639 6.110 1.00 92.69 173 SER A CA 1
ATOM 1466 C C . SER A 1 173 ? -15.025 7.787 7.106 1.00 92.69 173 SER A C 1
ATOM 1468 O O . SER A 1 173 ? -15.607 6.983 7.829 1.00 92.69 173 SER A O 1
ATOM 1470 N N . LEU A 1 174 ? -13.707 7.995 7.216 1.00 94.19 174 LEU A N 1
ATOM 1471 C CA . LEU A 1 174 ? -12.838 7.313 8.184 1.00 94.19 174 LEU A CA 1
ATOM 1472 C C . LEU A 1 174 ? -12.999 7.845 9.622 1.00 94.19 174 LEU A C 1
ATOM 1474 O O . LEU A 1 174 ? -12.307 7.387 10.535 1.00 94.19 174 LEU A O 1
ATOM 1478 N N . GLY A 1 175 ? -13.891 8.815 9.850 1.00 92.88 175 GLY A N 1
ATOM 1479 C CA . GLY A 1 175 ? -14.239 9.311 11.179 1.00 92.88 175 GLY A CA 1
ATOM 1480 C C . GLY A 1 175 ? -13.033 9.898 11.913 1.00 92.88 175 GLY A C 1
ATOM 1481 O O . GLY A 1 175 ? -12.332 10.760 11.385 1.00 92.88 175 GLY A O 1
ATOM 1482 N N . LYS A 1 176 ? -12.760 9.401 13.127 1.00 92.31 176 LYS A N 1
ATOM 1483 C CA . LYS A 1 176 ? -11.646 9.857 13.985 1.00 92.31 176 LYS A CA 1
ATOM 1484 C C . LYS A 1 176 ? -10.262 9.650 13.358 1.00 92.31 176 LYS A C 1
ATOM 1486 O O . LYS A 1 176 ? -9.328 10.350 13.723 1.00 92.31 176 LYS A O 1
ATOM 1491 N N . CYS A 1 177 ? -10.135 8.719 12.413 1.00 95.00 177 CYS A N 1
ATOM 1492 C CA . CYS A 1 177 ? -8.893 8.481 11.683 1.00 95.00 177 CYS A CA 1
ATOM 1493 C C . CYS A 1 177 ? -8.753 9.377 10.437 1.00 95.00 177 CYS A C 1
ATOM 1495 O O . CYS A 1 177 ? -7.800 9.237 9.685 1.00 95.00 177 CYS A O 1
ATOM 1497 N N . SER A 1 178 ? -9.678 10.301 10.171 1.00 93.81 178 SER A N 1
ATOM 1498 C CA . SER A 1 178 ? -9.532 11.246 9.052 1.00 93.81 178 SER A CA 1
ATOM 1499 C C . SER A 1 178 ? -8.720 12.494 9.424 1.00 93.81 178 SER A C 1
ATOM 1501 O O . SER A 1 178 ? -8.134 13.138 8.551 1.00 93.81 178 SER A O 1
ATOM 1503 N N . THR A 1 179 ? -8.644 12.822 10.717 1.00 92.31 179 THR A N 1
ATOM 1504 C CA . THR A 1 179 ? -8.031 14.048 11.233 1.00 92.31 179 THR A CA 1
ATOM 1505 C C . THR A 1 179 ? -6.702 13.779 11.944 1.00 92.31 179 THR A C 1
ATOM 1507 O O . THR A 1 179 ? -6.531 12.793 12.664 1.00 92.31 179 THR A O 1
ATOM 1510 N N . SER A 1 180 ? -5.734 14.682 11.752 1.00 92.88 180 SER A N 1
ATOM 1511 C CA . SER A 1 180 ? -4.469 14.677 12.502 1.00 92.88 180 SER A CA 1
ATOM 1512 C C . SER A 1 180 ? -4.762 14.858 14.001 1.00 92.88 180 SER A C 1
ATOM 1514 O O . SER A 1 180 ? -5.613 15.693 14.320 1.00 92.88 180 SER A O 1
ATOM 1516 N N . PRO A 1 181 ? -4.119 14.113 14.925 1.00 94.44 181 PRO A N 1
ATOM 1517 C CA . PRO A 1 181 ? -2.892 13.312 14.781 1.00 94.44 181 PRO A CA 1
ATOM 1518 C C . PRO A 1 181 ? -3.106 11.814 14.483 1.00 94.44 181 PRO A C 1
ATOM 1520 O O . PRO A 1 181 ? -2.222 11.004 14.755 1.00 94.44 181 PRO A O 1
ATOM 1523 N N . TYR A 1 182 ? -4.266 11.409 13.949 1.00 94.31 182 TYR A N 1
ATOM 1524 C CA . TYR A 1 182 ? -4.558 10.020 13.546 1.00 94.31 182 TYR A CA 1
ATOM 1525 C C . TYR A 1 182 ? -4.336 8.972 14.656 1.00 94.31 182 TYR A C 1
ATOM 1527 O O . TYR A 1 182 ? -3.972 7.827 14.383 1.00 94.31 182 TYR A O 1
ATOM 1535 N N . GLY A 1 183 ? -4.495 9.379 15.919 1.00 92.38 183 GLY A N 1
ATOM 1536 C CA . GLY A 1 183 ? -4.307 8.503 17.074 1.00 92.38 183 GLY A CA 1
ATOM 1537 C C . GLY A 1 183 ? -2.854 8.272 17.513 1.00 92.38 183 GLY A C 1
ATOM 1538 O O . GLY A 1 183 ? -2.612 7.458 18.401 1.00 92.38 183 GLY A O 1
ATOM 1539 N N . TYR A 1 184 ? -1.890 9.002 16.940 1.00 93.56 184 TYR A N 1
ATOM 1540 C CA . TYR A 1 184 ? -0.466 8.961 17.312 1.00 93.56 184 TYR A CA 1
ATOM 1541 C C . TYR A 1 184 ? -0.083 9.999 18.388 1.00 93.56 184 TYR A C 1
ATOM 1543 O O . TYR A 1 184 ? 1.090 10.320 18.556 1.00 93.56 184 TYR A O 1
ATOM 1551 N N . SER A 1 185 ? -1.061 10.529 19.125 1.00 91.62 185 SER A N 1
ATOM 1552 C CA . SER A 1 185 ? -0.865 11.388 20.302 1.00 91.62 185 SER A CA 1
ATOM 1553 C C . SER A 1 185 ? -1.244 10.646 21.581 1.00 91.62 185 SER A C 1
ATOM 1555 O O . SER A 1 185 ? -2.128 9.796 21.542 1.00 91.62 185 SER A O 1
ATOM 1557 N N . GLU A 1 186 ? -0.642 10.999 22.716 1.00 87.94 186 GLU A N 1
ATOM 1558 C CA . GLU A 1 186 ? -0.981 10.411 24.019 1.00 87.94 186 GLU A CA 1
ATOM 1559 C C . GLU A 1 186 ? -2.429 10.769 24.443 1.00 87.94 186 GLU A C 1
ATOM 1561 O O . GLU A 1 186 ? -2.807 11.940 24.353 1.00 87.94 186 GLU A O 1
ATOM 1566 N N . PRO A 1 187 ? -3.252 9.805 24.913 1.00 90.00 187 PRO A N 1
ATOM 1567 C CA . PRO A 1 187 ? -2.997 8.362 24.976 1.00 90.00 187 PRO A CA 1
ATOM 1568 C C . PRO A 1 187 ? -3.020 7.705 23.585 1.00 90.00 187 PRO A C 1
ATOM 1570 O O . PRO A 1 187 ? -3.962 7.902 22.815 1.00 90.00 187 PRO A O 1
ATOM 1573 N N . TYR A 1 188 ? -2.003 6.889 23.289 1.00 91.31 188 TYR A N 1
ATOM 1574 C CA . TYR A 1 188 ? -1.807 6.308 21.960 1.00 91.31 188 TYR A CA 1
ATOM 1575 C C . TYR A 1 188 ? -2.938 5.352 21.570 1.00 91.31 188 TYR A C 1
ATOM 1577 O O . TYR A 1 188 ? -3.154 4.320 22.206 1.00 91.31 188 TYR A O 1
ATOM 1585 N N . LYS A 1 189 ? -3.632 5.690 20.481 1.00 94.12 189 LYS A N 1
ATOM 1586 C CA . LYS A 1 189 ? -4.690 4.886 19.854 1.00 94.12 189 LYS A CA 1
ATOM 1587 C C . LYS A 1 189 ? -4.494 4.888 18.340 1.00 94.12 189 LYS A C 1
ATOM 1589 O O . LYS A 1 189 ? -5.284 5.512 17.631 1.00 94.12 189 LYS A O 1
ATOM 1594 N N . PRO A 1 190 ? -3.403 4.288 17.837 1.00 95.00 190 PRO A N 1
ATOM 1595 C CA . PRO A 1 190 ? -2.960 4.502 16.466 1.00 95.00 190 PRO A CA 1
ATOM 1596 C C . PRO A 1 190 ? -4.001 4.022 15.452 1.00 95.00 190 PRO A C 1
ATOM 1598 O O . PRO A 1 190 ? -4.619 2.970 15.625 1.00 95.00 190 PRO A O 1
ATOM 1601 N N . CYS A 1 191 ? -4.166 4.788 14.374 1.00 96.38 191 CYS A N 1
ATOM 1602 C CA . CYS A 1 191 ? -4.958 4.393 13.215 1.00 96.38 191 CYS A CA 1
ATOM 1603 C C . CYS A 1 191 ? -4.069 3.724 12.158 1.00 96.38 191 CYS A C 1
ATOM 1605 O O . CYS A 1 191 ? -3.129 4.341 11.655 1.00 96.38 191 CYS A O 1
ATOM 1607 N N . VAL A 1 192 ? -4.407 2.494 11.765 1.00 96.31 192 VAL A N 1
ATOM 1608 C CA . VAL A 1 192 ? -3.737 1.765 10.675 1.00 96.31 192 VAL A CA 1
ATOM 1609 C C . VAL A 1 192 ? -4.701 1.596 9.509 1.00 96.31 192 VAL A C 1
ATOM 1611 O O . VAL A 1 192 ? -5.776 1.029 9.661 1.00 96.31 192 VAL A O 1
ATOM 1614 N N . TYR A 1 193 ? -4.330 2.064 8.324 1.00 96.44 193 TYR A N 1
ATOM 1615 C CA . TYR A 1 193 ? -5.171 2.000 7.132 1.00 96.44 193 TYR A CA 1
ATOM 1616 C C . TYR A 1 193 ? -4.827 0.778 6.303 1.00 96.44 193 TYR A C 1
ATOM 1618 O O . TYR A 1 193 ? -3.683 0.634 5.880 1.00 96.44 193 TYR A O 1
ATOM 1626 N N . ILE A 1 194 ? -5.814 -0.059 6.003 1.00 96.00 194 ILE A N 1
ATOM 1627 C CA . ILE A 1 194 ? -5.666 -1.202 5.102 1.00 96.00 194 ILE A CA 1
ATOM 1628 C C . ILE A 1 194 ? -6.213 -0.842 3.723 1.00 96.00 194 ILE A C 1
ATOM 1630 O O . ILE A 1 194 ? -7.260 -0.204 3.592 1.00 96.00 194 ILE A O 1
ATOM 1634 N N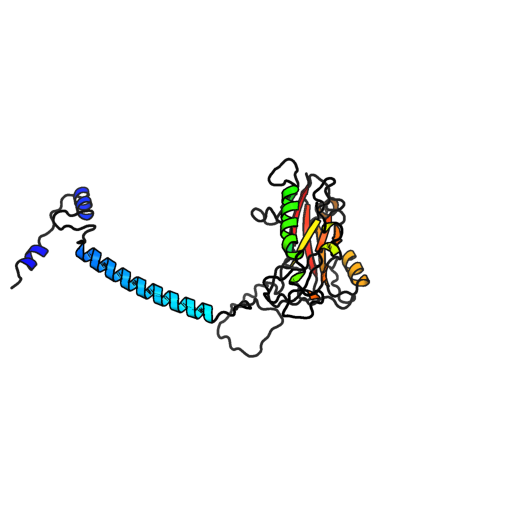 . LYS A 1 195 ? -5.493 -1.271 2.685 1.00 94.12 195 LYS A N 1
ATOM 1635 C CA . LYS A 1 195 ? -5.867 -1.109 1.279 1.00 94.12 195 LYS A CA 1
ATOM 1636 C C . LYS A 1 195 ? -5.458 -2.331 0.462 1.00 94.12 195 LYS A C 1
ATOM 1638 O O . LYS A 1 195 ? -4.528 -3.044 0.824 1.00 94.12 195 LYS A O 1
ATOM 1643 N N . PHE A 1 196 ? -6.090 -2.527 -0.689 1.00 92.81 196 PHE A N 1
ATOM 1644 C CA . PHE A 1 196 ? -5.622 -3.508 -1.667 1.00 92.81 196 PHE A CA 1
ATOM 1645 C C . PHE A 1 196 ? -4.484 -2.963 -2.530 1.00 92.81 196 PHE A C 1
ATOM 1647 O O . PHE A 1 196 ? -4.455 -1.781 -2.901 1.00 92.81 196 PHE A O 1
ATOM 1654 N N . ASN A 1 197 ? -3.583 -3.863 -2.916 1.00 90.75 197 ASN A N 1
ATOM 1655 C CA . ASN A 1 197 ? -2.613 -3.614 -3.970 1.00 90.75 197 ASN A CA 1
ATOM 1656 C C . ASN A 1 197 ? -3.333 -3.439 -5.315 1.00 90.75 197 ASN A C 1
ATOM 1658 O O . ASN A 1 197 ? -4.343 -4.083 -5.603 1.00 90.75 197 ASN A O 1
ATOM 1662 N N . ARG A 1 198 ? -2.823 -2.535 -6.153 1.00 89.38 198 ARG A N 1
ATOM 1663 C CA . ARG A 1 198 ? -3.446 -2.209 -7.441 1.00 89.38 198 ARG A CA 1
ATOM 1664 C C . ARG A 1 198 ? -3.188 -3.340 -8.440 1.00 89.38 198 ARG A C 1
ATOM 1666 O O . ARG A 1 198 ? -2.070 -3.486 -8.920 1.00 89.38 198 ARG A O 1
ATOM 1673 N N . ARG A 1 199 ? -4.226 -4.114 -8.773 1.00 86.56 199 ARG A N 1
ATOM 1674 C CA . ARG A 1 199 ? -4.188 -5.160 -9.810 1.00 86.56 199 ARG A CA 1
ATOM 1675 C C . ARG A 1 199 ? -5.092 -4.771 -10.971 1.00 86.56 199 ARG A C 1
ATOM 1677 O O . ARG A 1 199 ? -6.289 -4.566 -10.781 1.00 86.56 199 ARG A O 1
ATOM 1684 N N . PHE A 1 200 ? -4.510 -4.659 -12.160 1.00 86.12 200 PHE A N 1
ATOM 1685 C CA . PHE A 1 200 ? -5.237 -4.253 -13.359 1.00 86.12 200 PHE A CA 1
ATOM 1686 C C . PHE A 1 200 ? -6.359 -5.249 -13.689 1.00 86.12 200 PHE A C 1
ATOM 1688 O O . PHE A 1 200 ? -6.141 -6.459 -13.658 1.00 86.12 200 PHE A O 1
ATOM 1695 N N . GLY A 1 201 ? -7.561 -4.744 -13.972 1.00 85.19 201 GLY A N 1
ATOM 1696 C CA . GLY A 1 201 ? -8.696 -5.541 -14.449 1.00 85.19 201 GLY A CA 1
ATOM 1697 C C . GLY A 1 201 ? -9.312 -6.518 -13.439 1.00 85.19 201 GLY A C 1
ATOM 1698 O O . GLY A 1 201 ? -10.253 -7.228 -13.793 1.00 85.19 201 GLY A O 1
ATOM 1699 N N . TRP A 1 202 ? -8.831 -6.569 -12.193 1.00 88.06 202 TRP A N 1
ATOM 1700 C CA . TRP A 1 202 ? -9.391 -7.464 -11.180 1.00 88.06 202 TRP A CA 1
ATOM 1701 C C . TRP A 1 202 ? -10.692 -6.909 -10.600 1.00 88.06 202 TRP A C 1
ATOM 1703 O O . TRP A 1 202 ? -10.739 -5.767 -10.141 1.00 88.06 202 TRP A O 1
ATOM 1713 N N . THR A 1 203 ? -11.731 -7.743 -10.599 1.00 88.75 203 THR A N 1
ATOM 1714 C CA . THR A 1 203 ? -13.040 -7.447 -10.010 1.00 88.75 203 THR A CA 1
ATOM 1715 C C . THR A 1 203 ? -13.311 -8.410 -8.853 1.00 88.75 203 THR A C 1
ATOM 1717 O O . THR A 1 203 ? -13.164 -9.621 -9.030 1.00 88.75 203 THR A O 1
ATOM 1720 N N . PRO A 1 204 ? -13.669 -7.916 -7.660 1.00 90.06 204 PRO A N 1
ATOM 1721 C CA . PRO A 1 204 ? -14.030 -8.774 -6.537 1.00 90.06 204 PRO A CA 1
ATOM 1722 C C . PRO A 1 204 ? -15.392 -9.437 -6.759 1.00 90.06 204 PRO A C 1
ATOM 1724 O O . PRO A 1 204 ? -16.333 -8.795 -7.226 1.00 90.06 204 PRO A O 1
ATOM 1727 N N . ILE A 1 205 ? -15.516 -10.697 -6.345 1.00 90.38 205 ILE A N 1
ATOM 1728 C CA . ILE A 1 205 ? -16.798 -11.404 -6.266 1.00 90.38 205 ILE A CA 1
ATOM 1729 C C . ILE A 1 205 ? -17.199 -11.438 -4.788 1.00 90.38 205 ILE A C 1
ATOM 1731 O O . ILE A 1 205 ? -16.683 -12.239 -4.014 1.00 90.38 205 ILE A O 1
ATOM 1735 N N . TYR A 1 206 ? -18.053 -10.507 -4.368 1.00 89.94 206 TYR A N 1
ATOM 1736 C CA . TYR A 1 206 ? -18.453 -10.347 -2.966 1.00 89.94 206 TYR A CA 1
ATOM 1737 C C . TYR A 1 206 ? -19.573 -11.322 -2.570 1.00 89.94 206 TYR A C 1
ATOM 1739 O O . TYR A 1 206 ? -20.279 -11.851 -3.427 1.00 89.94 206 TYR A O 1
ATOM 1747 N N . TYR A 1 207 ? -19.747 -11.545 -1.266 1.00 88.50 207 TYR A N 1
ATOM 1748 C CA . TYR A 1 207 ? -20.840 -12.364 -0.735 1.00 88.50 207 TYR A CA 1
ATOM 1749 C C . TYR A 1 207 ? -22.173 -11.630 -0.877 1.00 88.50 207 TYR A C 1
ATOM 1751 O O . TYR A 1 207 ? -22.338 -10.550 -0.308 1.00 88.50 207 TYR A O 1
ATOM 1759 N N . ASN A 1 208 ? -23.106 -12.207 -1.635 1.00 81.88 208 ASN A N 1
ATOM 1760 C CA . ASN A 1 208 ? -24.411 -11.600 -1.893 1.00 81.88 208 ASN A CA 1
ATOM 1761 C C . ASN A 1 208 ? -25.446 -12.025 -0.838 1.00 81.88 208 ASN A C 1
ATOM 1763 O O . ASN A 1 208 ? -26.230 -11.204 -0.365 1.00 81.88 208 ASN A O 1
ATOM 1767 N N . ALA A 1 209 ? -25.409 -13.295 -0.418 1.00 80.94 209 ALA A N 1
ATOM 1768 C CA . ALA A 1 209 ? -26.299 -13.833 0.604 1.00 80.94 209 ALA A CA 1
ATOM 1769 C C . ALA A 1 209 ? -25.553 -14.198 1.895 1.00 80.94 209 ALA A C 1
ATOM 1771 O O . ALA A 1 209 ? -24.417 -14.671 1.898 1.00 80.94 209 ALA A O 1
ATOM 1772 N N . THR A 1 210 ? -26.232 -14.017 3.027 1.00 79.69 210 THR A N 1
ATOM 1773 C CA . THR A 1 210 ? -25.685 -14.316 4.360 1.00 79.69 210 THR A CA 1
ATOM 1774 C C . THR A 1 210 ? -25.581 -15.819 4.637 1.00 79.69 210 THR A C 1
ATOM 1776 O O . THR A 1 210 ? -24.842 -16.218 5.537 1.00 79.69 210 THR A O 1
ATOM 1779 N N . SER A 1 211 ? -26.289 -16.645 3.859 1.00 78.56 211 SER A N 1
ATOM 1780 C CA . SER A 1 211 ? -26.222 -18.111 3.876 1.00 78.56 211 SER A CA 1
ATOM 1781 C C . SER A 1 211 ? -24.939 -18.665 3.264 1.00 78.56 211 SER A C 1
ATOM 1783 O O . SER A 1 211 ? -24.564 -19.790 3.565 1.00 78.56 211 SER A O 1
ATOM 1785 N N . GLU A 1 212 ? -24.259 -17.888 2.422 1.00 82.38 212 GLU A N 1
ATOM 1786 C CA . GLU A 1 212 ? -23.075 -18.339 1.688 1.00 82.38 212 GLU A CA 1
ATOM 1787 C C . GLU A 1 212 ? -21.757 -17.951 2.385 1.00 82.38 212 GLU A C 1
ATOM 1789 O O . GLU A 1 212 ? -20.671 -18.053 1.815 1.00 82.38 212 GLU A O 1
ATOM 1794 N N . LEU A 1 213 ? -21.841 -17.460 3.626 1.00 87.81 213 LEU A N 1
ATOM 1795 C CA . LEU A 1 213 ? -20.673 -17.030 4.385 1.00 87.81 213 LEU A CA 1
ATOM 1796 C C . LEU A 1 213 ? -19.866 -18.244 4.876 1.00 87.81 213 LEU A C 1
ATOM 1798 O O . LEU A 1 213 ? -20.443 -19.129 5.512 1.00 87.81 213 LEU A O 1
ATOM 1802 N N . PRO A 1 214 ? -18.534 -18.264 4.684 1.00 89.25 214 PRO A N 1
ATOM 1803 C CA . PRO A 1 214 ? -17.700 -19.380 5.112 1.00 89.25 214 PRO A CA 1
ATOM 1804 C C . PRO A 1 214 ? -17.791 -19.653 6.616 1.00 89.25 214 PRO A C 1
ATOM 1806 O O . PRO A 1 214 ? -17.899 -18.733 7.434 1.00 89.25 214 PRO A O 1
ATOM 1809 N N . GLU A 1 215 ? -17.688 -20.920 7.016 1.00 88.06 215 GLU A N 1
ATOM 1810 C CA . GLU A 1 215 ? -17.774 -21.315 8.426 1.00 88.06 215 GLU A CA 1
ATOM 1811 C C . GLU A 1 215 ? -16.666 -20.664 9.270 1.00 88.06 215 GLU A C 1
ATOM 1813 O O . GLU A 1 215 ? -16.957 -20.059 10.302 1.00 88.06 215 GLU A O 1
ATOM 1818 N N . TYR A 1 216 ? -15.437 -20.653 8.748 1.00 89.31 216 TYR A N 1
ATOM 1819 C CA . TYR A 1 216 ? -14.240 -20.101 9.389 1.00 89.31 216 TYR A CA 1
ATOM 1820 C C . TYR A 1 216 ? -14.186 -18.557 9.425 1.00 89.31 216 TYR A C 1
ATOM 1822 O O . TYR A 1 216 ? -13.263 -17.983 10.004 1.00 89.31 216 TYR A O 1
ATOM 1830 N N . MET A 1 217 ? -15.171 -17.856 8.846 1.00 92.31 217 MET A N 1
ATOM 1831 C CA . MET A 1 217 ? -15.278 -16.399 8.963 1.00 92.31 217 MET A CA 1
ATOM 1832 C C . MET A 1 217 ? -15.666 -15.978 10.397 1.00 92.31 217 MET A C 1
ATOM 1834 O O . MET A 1 217 ? -16.619 -16.534 10.956 1.00 92.31 217 MET A O 1
ATOM 1838 N N . PRO A 1 218 ? -15.007 -14.956 10.987 1.00 92.75 218 PRO A N 1
ATOM 1839 C CA . PRO A 1 218 ? -15.297 -14.506 12.347 1.00 92.75 218 PRO A CA 1
ATOM 1840 C C . PRO A 1 218 ? -16.760 -14.102 12.555 1.00 92.75 218 PRO A C 1
ATOM 1842 O O . PRO A 1 218 ? -17.335 -13.354 11.762 1.00 92.75 218 PRO A O 1
ATOM 1845 N N . TRP A 1 219 ? -17.349 -14.526 13.676 1.00 90.81 219 TRP A N 1
ATOM 1846 C CA . TRP A 1 219 ? -18.757 -14.259 14.000 1.00 90.81 219 TRP A CA 1
ATOM 1847 C C . TRP A 1 219 ? -19.086 -12.757 14.051 1.00 90.81 219 TRP A C 1
ATOM 1849 O O . TRP A 1 219 ? -20.131 -12.343 13.551 1.00 90.81 219 TRP A O 1
ATOM 1859 N N . LYS A 1 220 ? -18.165 -11.935 14.584 1.00 89.62 220 LYS A N 1
ATOM 1860 C CA . LYS A 1 220 ? -18.301 -10.469 14.649 1.00 89.62 220 LYS A CA 1
ATOM 1861 C C . LYS A 1 220 ? -18.385 -9.850 13.254 1.00 89.62 220 LYS A C 1
ATOM 1863 O O . LYS A 1 220 ? -19.063 -8.850 13.067 1.00 89.62 220 LYS A O 1
ATOM 1868 N N . LEU A 1 221 ? -17.710 -10.440 12.267 1.00 92.12 2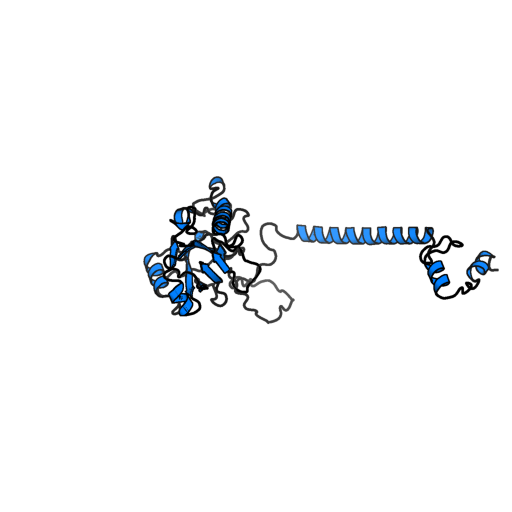21 LEU A N 1
ATOM 1869 C CA . LEU A 1 221 ? -17.808 -9.979 10.888 1.00 92.12 221 LEU A CA 1
ATOM 1870 C C . LEU A 1 221 ? -19.129 -10.438 10.262 1.00 92.12 221 LEU A C 1
ATOM 1872 O O . LEU A 1 221 ? -19.829 -9.627 9.666 1.00 92.12 221 LEU A O 1
ATOM 1876 N N . LYS A 1 222 ? -19.533 -11.699 10.472 1.00 91.69 222 LYS A N 1
ATOM 1877 C CA . LYS A 1 222 ? -20.821 -12.226 9.983 1.00 91.69 222 LYS A CA 1
ATOM 1878 C C . LYS A 1 222 ? -22.013 -11.375 10.433 1.00 91.69 222 LYS A C 1
ATOM 1880 O O . LYS A 1 222 ? -22.934 -11.170 9.645 1.00 91.69 222 LYS A O 1
ATOM 1885 N N . SER A 1 223 ? -22.012 -10.873 11.670 1.00 89.31 223 SER A N 1
ATOM 1886 C CA . SER A 1 223 ? -23.084 -9.997 12.161 1.00 89.31 223 SER A CA 1
ATOM 1887 C C . SER A 1 223 ? -23.122 -8.646 11.437 1.00 89.31 223 SER A C 1
ATOM 1889 O O . SER A 1 223 ? -24.204 -8.197 11.073 1.00 89.31 223 SER A O 1
ATOM 1891 N N . VAL A 1 224 ? -21.963 -8.045 11.147 1.00 89.44 224 VAL A N 1
ATOM 1892 C CA . VAL A 1 224 ? -21.855 -6.790 10.377 1.00 89.44 224 VAL A CA 1
ATOM 1893 C C . VAL A 1 224 ? -22.313 -6.972 8.926 1.00 89.44 224 VAL A C 1
ATOM 1895 O O . VAL A 1 224 ? -22.999 -6.112 8.371 1.00 89.44 224 VAL A O 1
ATOM 1898 N N . ILE A 1 225 ? -21.984 -8.108 8.303 1.00 90.12 225 ILE A N 1
ATOM 1899 C CA . ILE A 1 225 ? -22.434 -8.417 6.937 1.00 90.12 225 ILE A CA 1
ATOM 1900 C C . ILE A 1 225 ? -23.962 -8.520 6.893 1.00 90.12 225 ILE A C 1
ATOM 1902 O O . ILE A 1 225 ? -24.597 -7.949 6.005 1.00 90.12 225 ILE A O 1
ATOM 1906 N N . LYS A 1 226 ? -24.553 -9.201 7.883 1.00 88.06 226 LYS A N 1
ATOM 1907 C CA . LYS A 1 226 ? -26.008 -9.357 8.012 1.00 88.06 226 LYS A CA 1
ATOM 1908 C C . LYS A 1 226 ? -26.741 -8.027 8.192 1.00 88.06 226 LYS A C 1
ATOM 1910 O O . LYS A 1 226 ? -27.875 -7.932 7.746 1.00 88.06 226 LYS A O 1
ATOM 1915 N N . SER A 1 227 ? -26.129 -7.025 8.825 1.00 87.81 227 SER A N 1
ATOM 1916 C CA . SER A 1 227 ? -26.786 -5.737 9.077 1.00 87.81 227 SER A CA 1
ATOM 1917 C C . SER A 1 227 ? -26.676 -4.739 7.924 1.00 87.81 227 SER A C 1
ATOM 1919 O O . SER A 1 227 ? -27.527 -3.865 7.799 1.00 87.81 227 SER A O 1
ATOM 1921 N N . THR A 1 228 ? -25.627 -4.826 7.102 1.00 82.62 228 THR A N 1
ATOM 1922 C CA . THR A 1 228 ? -25.261 -3.726 6.194 1.00 82.62 228 THR A CA 1
ATOM 1923 C C . THR A 1 228 ? -25.793 -3.917 4.767 1.00 82.62 228 THR A C 1
ATOM 1925 O O . THR A 1 228 ? -26.046 -2.927 4.091 1.00 82.62 228 THR A O 1
ATOM 1928 N N . HIS A 1 229 ? -25.962 -5.158 4.284 1.00 80.00 229 HIS A N 1
ATOM 1929 C CA . HIS A 1 229 ? -26.416 -5.493 2.913 1.00 80.00 229 HIS A CA 1
ATOM 1930 C C . HIS A 1 229 ? -25.684 -4.764 1.757 1.00 80.00 229 HIS A C 1
ATOM 1932 O O . HIS A 1 229 ? -26.170 -4.725 0.629 1.00 80.00 229 HIS A O 1
ATOM 1938 N N . GLN A 1 230 ? -24.506 -4.185 2.001 1.00 85.44 230 GLN A N 1
ATOM 1939 C CA . GLN A 1 230 ? -23.743 -3.447 0.995 1.00 85.44 230 GLN A CA 1
ATOM 1940 C C . GLN A 1 230 ? -22.673 -4.329 0.346 1.00 85.44 230 GLN A C 1
ATOM 1942 O O . GLN A 1 230 ? -21.981 -5.084 1.027 1.00 85.44 230 GLN A O 1
ATOM 1947 N N . ALA A 1 231 ? -22.444 -4.135 -0.954 1.00 90.38 231 ALA A N 1
ATOM 1948 C CA . ALA A 1 231 ? -21.408 -4.832 -1.714 1.00 90.38 231 ALA A CA 1
ATOM 1949 C C . ALA A 1 231 ? -19.990 -4.398 -1.292 1.00 90.38 231 ALA A C 1
ATOM 1951 O O . ALA A 1 231 ? -19.466 -3.378 -1.755 1.00 90.38 231 ALA A O 1
ATOM 1952 N N . HIS A 1 232 ? -19.369 -5.189 -0.415 1.00 93.19 232 HIS A N 1
ATOM 1953 C CA . HIS A 1 232 ? -18.024 -4.958 0.110 1.00 93.19 232 HIS A CA 1
ATOM 1954 C C . HIS A 1 232 ? -17.140 -6.195 -0.022 1.00 93.19 232 HIS A C 1
ATOM 1956 O O . HIS A 1 232 ? -17.603 -7.331 0.063 1.00 93.19 232 HIS A O 1
ATOM 1962 N N . ILE A 1 233 ? -15.841 -5.949 -0.165 1.00 94.00 233 ILE A N 1
ATOM 1963 C CA . ILE A 1 233 ? -14.811 -6.929 0.167 1.00 94.00 233 ILE A CA 1
ATOM 1964 C C . ILE A 1 233 ? -14.548 -6.790 1.661 1.00 94.00 233 ILE A C 1
ATOM 1966 O O . ILE A 1 233 ? -14.083 -5.738 2.104 1.00 94.00 233 ILE A O 1
ATOM 1970 N N . TRP A 1 234 ? -14.864 -7.815 2.441 1.00 94.50 234 TRP A N 1
ATOM 1971 C CA . TRP A 1 234 ? -14.764 -7.721 3.895 1.00 94.50 234 TRP A CA 1
ATOM 1972 C C . TRP A 1 234 ? -13.336 -7.970 4.367 1.00 94.50 234 TRP A C 1
ATOM 1974 O O . TRP A 1 234 ? -12.574 -8.681 3.717 1.00 94.50 234 TRP A O 1
ATOM 1984 N N . ILE A 1 235 ? -12.957 -7.371 5.491 1.00 95.50 235 ILE A N 1
ATOM 1985 C CA . ILE A 1 235 ? -11.627 -7.515 6.082 1.00 95.50 235 ILE A CA 1
ATOM 1986 C C . ILE A 1 235 ? -11.801 -7.871 7.554 1.00 95.50 235 ILE A C 1
ATOM 1988 O O . ILE A 1 235 ? -12.547 -7.215 8.276 1.00 95.50 235 ILE A O 1
ATOM 1992 N N . SER A 1 236 ? -11.086 -8.898 8.009 1.00 95.56 236 SER A N 1
ATOM 1993 C CA . SER A 1 236 ? -11.004 -9.231 9.430 1.00 95.56 236 SER A CA 1
ATOM 1994 C C . SER A 1 236 ? -9.560 -9.340 9.879 1.00 95.56 236 SER A C 1
ATOM 1996 O O . SER A 1 236 ? -8.795 -10.119 9.312 1.00 95.56 236 SER A O 1
ATOM 1998 N N . CYS A 1 237 ? -9.221 -8.627 10.941 1.00 95.69 237 CYS A N 1
ATOM 1999 C CA . CYS A 1 237 ? -7.927 -8.688 11.596 1.00 95.69 237 CYS A CA 1
ATOM 2000 C C . CYS A 1 237 ? -8.044 -9.313 12.985 1.00 95.69 237 CYS A C 1
ATOM 2002 O O . CYS A 1 237 ? -8.988 -9.026 13.726 1.00 95.69 237 CYS A O 1
ATOM 2004 N N . SER A 1 238 ? -7.072 -10.151 13.329 1.00 94.69 238 SER A N 1
ATOM 2005 C CA . SER A 1 238 ? -6.912 -10.752 14.650 1.00 94.69 238 SER A CA 1
ATOM 2006 C C . SER A 1 238 ? -5.431 -10.827 15.017 1.00 94.69 238 SER A C 1
ATOM 2008 O O . SER A 1 238 ? -4.565 -10.786 14.146 1.00 94.69 238 SER A O 1
ATOM 2010 N N . GLY A 1 239 ? -5.123 -11.009 16.295 1.00 94.94 239 GLY A N 1
ATOM 2011 C CA . GLY A 1 239 ? -3.795 -11.429 16.726 1.00 94.94 239 GLY A CA 1
ATOM 2012 C C . GLY A 1 239 ? -3.437 -12.802 16.150 1.00 94.94 239 GLY A C 1
ATOM 2013 O O . GLY A 1 239 ? -4.317 -13.629 15.867 1.00 94.94 239 GLY A O 1
ATOM 2014 N N . VAL A 1 240 ? -2.142 -13.038 15.939 1.00 94.25 240 VAL A N 1
ATOM 2015 C CA . VAL A 1 240 ? -1.632 -14.339 15.479 1.00 94.25 240 VAL A CA 1
ATOM 2016 C C . VAL A 1 240 ? -1.755 -15.376 16.590 1.00 94.25 240 VAL A C 1
ATOM 2018 O O . VAL A 1 240 ? -2.260 -16.472 16.345 1.00 94.25 240 VAL A O 1
ATOM 2021 N N . THR A 1 241 ? -1.345 -15.010 17.804 1.00 95.00 241 THR A N 1
ATOM 2022 C CA . THR A 1 241 ? -1.417 -15.852 19.002 1.00 95.00 241 THR A CA 1
ATOM 2023 C C . THR A 1 241 ? -2.509 -15.380 19.969 1.00 95.00 241 THR A C 1
ATOM 2025 O O . THR A 1 241 ? -3.037 -14.270 19.863 1.00 95.00 241 THR A O 1
ATOM 2028 N N . ASN A 1 242 ? -2.850 -16.210 20.961 1.00 94.12 242 ASN A N 1
ATOM 2029 C CA . ASN A 1 242 ? -3.754 -15.802 22.046 1.00 94.12 242 ASN A CA 1
ATOM 2030 C C . ASN A 1 242 ? -3.181 -14.637 22.863 1.00 94.12 242 ASN A C 1
ATOM 2032 O O . ASN A 1 242 ? -3.934 -13.763 23.288 1.00 94.12 242 ASN A O 1
ATOM 2036 N N . PHE A 1 243 ? -1.855 -14.602 23.026 1.00 94.12 243 PHE A N 1
ATOM 2037 C CA . PHE A 1 243 ? -1.151 -13.491 23.655 1.00 94.12 243 PHE A CA 1
ATOM 2038 C C . PHE A 1 243 ? -1.372 -12.194 22.870 1.00 94.12 243 PHE A C 1
ATOM 2040 O O . PHE A 1 243 ? -1.806 -11.202 23.451 1.00 94.12 243 PHE A O 1
ATOM 2047 N N . ASP A 1 244 ? -1.172 -12.223 21.549 1.00 95.00 244 ASP A N 1
ATOM 2048 C CA . ASP A 1 244 ? -1.410 -11.059 20.689 1.00 95.00 244 ASP A CA 1
ATOM 2049 C C . ASP A 1 244 ? -2.866 -10.589 20.782 1.00 95.00 244 ASP A C 1
ATOM 2051 O O . ASP A 1 244 ? -3.117 -9.401 20.941 1.00 95.00 244 ASP A O 1
ATOM 2055 N N . ASN A 1 245 ? -3.836 -11.510 20.745 1.00 93.69 245 ASN A N 1
ATOM 2056 C CA . ASN A 1 245 ? -5.263 -11.172 20.814 1.00 93.69 245 ASN A CA 1
ATOM 2057 C C . ASN A 1 245 ? -5.648 -10.442 22.108 1.00 93.69 245 ASN A C 1
ATOM 2059 O O . ASN A 1 245 ? -6.441 -9.503 22.067 1.00 93.69 245 ASN A O 1
ATOM 2063 N N . GLN A 1 246 ? -5.093 -10.857 23.248 1.00 93.69 246 GLN A N 1
ATOM 2064 C CA . GLN A 1 246 ? -5.369 -10.221 24.539 1.00 93.69 246 GLN A CA 1
ATOM 2065 C C . GLN A 1 246 ? -4.774 -8.809 24.623 1.00 93.69 246 GLN A C 1
ATOM 2067 O O . GLN A 1 246 ? -5.432 -7.896 25.114 1.00 93.69 246 GLN A O 1
ATOM 2072 N N . HIS A 1 247 ? -3.554 -8.629 24.113 1.00 94.06 247 HIS A N 1
ATOM 2073 C CA . HIS A 1 247 ? -2.793 -7.379 24.209 1.00 94.06 247 HIS A CA 1
ATOM 2074 C C . HIS A 1 247 ? -3.144 -6.361 23.107 1.00 94.06 247 HIS A C 1
ATOM 2076 O O . HIS A 1 247 ? -2.977 -5.156 23.292 1.00 94.06 247 HIS A O 1
ATOM 2082 N N . MET A 1 248 ? -3.672 -6.831 21.974 1.00 93.69 248 MET A N 1
ATOM 2083 C CA . MET A 1 248 ? -4.209 -6.013 20.880 1.00 93.69 248 MET A CA 1
ATOM 2084 C C . MET A 1 248 ? -5.504 -5.285 21.272 1.00 93.69 248 MET A C 1
ATOM 2086 O O . MET A 1 248 ? -5.753 -4.171 20.809 1.00 93.69 248 MET A O 1
ATOM 2090 N N . GLY A 1 249 ? -6.339 -5.922 22.099 1.00 89.88 249 GLY A N 1
ATOM 2091 C CA . GLY A 1 249 ? -7.652 -5.408 22.477 1.00 89.88 249 GLY A CA 1
ATOM 2092 C C . GLY A 1 249 ? -8.672 -5.418 21.329 1.00 89.88 249 GLY A C 1
ATOM 2093 O O . GLY A 1 249 ? -8.546 -6.149 20.344 1.00 89.88 249 GLY A O 1
ATOM 2094 N N . ASN A 1 250 ? -9.731 -4.613 21.465 1.00 91.94 250 ASN A N 1
ATOM 2095 C CA . ASN A 1 250 ? -10.764 -4.486 20.435 1.00 91.94 250 ASN A CA 1
ATOM 2096 C C . ASN A 1 250 ? -10.336 -3.507 19.328 1.00 91.94 250 ASN A C 1
ATOM 2098 O O . ASN A 1 250 ? -9.965 -2.366 19.613 1.00 91.94 250 ASN A O 1
ATOM 2102 N N . ILE A 1 251 ? -10.467 -3.954 18.077 1.00 94.12 251 ILE A N 1
ATOM 2103 C CA . ILE A 1 251 ? -10.275 -3.137 16.876 1.00 94.12 251 ILE A CA 1
ATOM 2104 C C . ILE A 1 251 ? -11.627 -2.586 16.422 1.00 94.12 251 ILE A C 1
ATOM 2106 O O . ILE A 1 251 ? -12.572 -3.355 16.189 1.00 94.12 251 ILE A O 1
ATOM 2110 N N . ASP A 1 252 ? -11.678 -1.271 16.229 1.00 95.12 252 ASP A N 1
ATOM 2111 C CA . ASP A 1 252 ? -12.790 -0.604 15.562 1.00 95.12 252 ASP A CA 1
ATOM 2112 C C . ASP A 1 252 ? -12.438 -0.345 14.095 1.00 95.12 252 ASP A C 1
ATOM 2114 O O . ASP A 1 252 ? -11.364 0.163 13.776 1.00 95.12 252 ASP A O 1
ATOM 2118 N N . TYR A 1 253 ? -13.354 -0.703 13.198 1.00 95.31 253 TYR A N 1
ATOM 2119 C CA . TYR A 1 253 ? -13.200 -0.505 11.760 1.00 95.31 253 TYR A CA 1
ATOM 2120 C C . TYR A 1 253 ? -13.986 0.732 11.349 1.00 95.31 253 TYR A C 1
ATOM 2122 O O . TYR A 1 253 ? -15.182 0.810 11.623 1.00 95.31 253 TYR A O 1
ATOM 2130 N N . LEU A 1 254 ? -13.332 1.680 10.683 1.00 95.25 254 LEU A N 1
ATOM 2131 C CA . LEU A 1 254 ? -13.948 2.933 10.254 1.00 95.25 254 LEU A CA 1
ATOM 2132 C C . LEU A 1 254 ? -13.883 3.070 8.722 1.00 95.25 254 LEU A C 1
ATOM 2134 O O . LEU A 1 254 ? -12.787 2.954 8.160 1.00 95.25 254 LEU A O 1
ATOM 2138 N N . PRO A 1 255 ? -15.015 3.341 8.038 1.00 92.38 255 PRO A N 1
ATOM 2139 C CA . PRO A 1 255 ? -16.393 3.356 8.563 1.00 92.38 255 PRO A CA 1
ATOM 2140 C C . PRO A 1 255 ? -16.971 1.956 8.840 1.00 92.38 255 PRO A C 1
ATOM 2142 O O . PRO A 1 255 ? -17.832 1.801 9.698 1.00 92.38 255 PRO A O 1
ATOM 2145 N N . LEU A 1 256 ? -16.522 0.948 8.091 1.00 92.81 256 LEU A N 1
ATOM 2146 C CA . LEU A 1 256 ? -17.025 -0.427 8.114 1.00 92.81 256 LEU A CA 1
ATOM 2147 C C . LEU A 1 256 ? -15.857 -1.394 7.912 1.00 92.81 256 LEU A C 1
ATOM 2149 O O . LEU A 1 256 ? -14.845 -1.026 7.325 1.00 92.81 256 LEU A O 1
ATOM 2153 N N . ALA A 1 257 ? -16.005 -2.647 8.350 1.00 93.06 257 ALA A N 1
ATOM 2154 C CA . ALA A 1 257 ? -14.984 -3.697 8.235 1.00 93.06 257 ALA A CA 1
ATOM 2155 C C . ALA A 1 257 ? -14.831 -4.257 6.804 1.00 93.06 257 ALA A C 1
ATOM 2157 O O . ALA A 1 257 ? -14.785 -5.469 6.593 1.00 93.06 257 ALA A O 1
ATOM 2158 N N . GLY A 1 258 ? -14.785 -3.387 5.796 1.00 93.19 258 GLY A N 1
ATOM 2159 C CA . GLY A 1 258 ? -14.683 -3.777 4.399 1.00 93.19 258 GLY A CA 1
ATOM 2160 C C . GLY A 1 258 ? -14.473 -2.599 3.456 1.00 93.19 258 GLY A C 1
ATOM 2161 O O . GLY A 1 258 ? -14.540 -1.436 3.843 1.00 93.19 258 GLY A O 1
ATOM 2162 N N . LEU A 1 259 ? -14.225 -2.922 2.190 1.00 94.38 259 LEU A N 1
ATOM 2163 C CA . LEU A 1 259 ? -13.959 -1.962 1.123 1.00 94.38 259 LEU A CA 1
ATOM 2164 C C . LEU A 1 259 ? -15.062 -2.032 0.058 1.00 94.38 259 LEU A C 1
ATOM 2166 O O . LEU A 1 259 ? -15.345 -3.131 -0.427 1.00 94.38 259 LEU A O 1
ATOM 2170 N N . PRO A 1 260 ? -15.678 -0.900 -0.336 1.00 93.19 260 PRO A N 1
ATOM 2171 C CA . PRO A 1 260 ? -16.771 -0.913 -1.303 1.00 93.19 260 PRO A CA 1
ATOM 2172 C C . PRO A 1 260 ? -16.327 -1.435 -2.674 1.00 93.19 260 PRO A C 1
ATOM 2174 O O . PRO A 1 260 ? -15.312 -1.000 -3.222 1.00 93.19 260 PRO A O 1
ATOM 2177 N N . VAL A 1 261 ? -17.129 -2.313 -3.277 1.00 92.19 261 VAL A N 1
ATOM 2178 C CA . VAL A 1 261 ? -16.816 -2.937 -4.577 1.00 92.19 261 VAL A CA 1
ATOM 2179 C C . VAL A 1 261 ? -16.793 -1.925 -5.729 1.00 92.19 261 VAL A C 1
ATOM 2181 O O . VAL A 1 261 ? -16.052 -2.115 -6.687 1.00 92.19 261 VAL A O 1
ATOM 2184 N N . LYS A 1 262 ? -17.520 -0.804 -5.612 1.00 90.12 262 LYS A N 1
ATOM 2185 C CA . LYS A 1 262 ? -17.631 0.245 -6.648 1.00 90.12 262 LYS A CA 1
ATOM 2186 C C . LYS A 1 262 ? -16.304 0.864 -7.111 1.00 90.12 262 LYS A C 1
ATOM 2188 O O . LYS A 1 262 ? -16.253 1.448 -8.185 1.00 90.12 262 LYS A O 1
ATOM 2193 N N . TYR A 1 263 ? -15.245 0.762 -6.307 1.00 90.81 263 TYR A N 1
ATOM 2194 C CA . TYR A 1 263 ? -13.918 1.270 -6.672 1.00 90.81 263 TYR A CA 1
ATOM 2195 C C . TYR A 1 263 ? -13.137 0.304 -7.576 1.00 90.81 263 TYR A C 1
ATOM 2197 O O . TYR A 1 263 ? -12.101 0.674 -8.117 1.00 90.81 263 TYR A O 1
ATOM 2205 N N . PHE A 1 264 ? -13.613 -0.927 -7.751 1.00 90.19 264 PHE A N 1
ATOM 2206 C CA . PHE A 1 264 ? -12.990 -1.939 -8.595 1.00 90.19 264 PHE A CA 1
ATOM 2207 C C . PHE A 1 264 ? -13.767 -2.086 -9.915 1.00 90.19 264 PHE A C 1
ATOM 2209 O O . PHE A 1 264 ? -14.986 -1.920 -9.927 1.00 90.19 264 PHE A O 1
ATOM 2216 N N . PRO A 1 265 ? -13.106 -2.435 -11.035 1.00 90.25 265 PRO A N 1
ATOM 2217 C CA . PRO A 1 265 ? -11.694 -2.795 -11.170 1.00 90.25 265 PRO A CA 1
ATOM 2218 C C . PRO A 1 265 ? -10.755 -1.596 -11.341 1.00 90.25 265 PRO A C 1
ATOM 2220 O O . PRO A 1 265 ? -11.137 -0.541 -11.840 1.00 90.25 265 PRO A O 1
ATOM 2223 N N . PHE A 1 266 ? -9.473 -1.804 -11.032 1.00 88.25 266 PHE A N 1
ATOM 2224 C CA . PHE A 1 266 ? -8.430 -0.845 -11.389 1.00 88.25 266 PHE A CA 1
ATOM 2225 C C . PHE A 1 266 ? -8.145 -0.898 -12.897 1.00 88.25 266 PHE A C 1
ATOM 2227 O O . PHE A 1 266 ? -7.745 -1.933 -13.430 1.00 88.25 266 PHE A O 1
ATOM 2234 N N . THR A 1 267 ? -8.326 0.229 -13.582 1.00 85.56 267 THR A N 1
ATOM 2235 C CA . THR A 1 267 ? -8.191 0.368 -15.043 1.00 85.56 267 THR A CA 1
ATOM 2236 C C . THR A 1 267 ? -6.871 1.004 -15.485 1.00 85.56 267 THR A C 1
ATOM 2238 O O . THR A 1 267 ? -6.762 1.434 -16.626 1.00 85.56 267 THR A O 1
ATOM 2241 N N . GLY A 1 268 ? -5.868 1.109 -14.606 1.00 84.38 268 GLY A N 1
ATOM 2242 C CA . GLY A 1 268 ? -4.574 1.719 -14.949 1.00 84.38 268 GLY A CA 1
ATOM 2243 C C . GLY A 1 268 ? -4.538 3.247 -14.848 1.00 84.38 268 GLY A C 1
ATOM 2244 O O . GLY A 1 268 ? -3.489 3.845 -15.068 1.00 84.38 268 GLY A O 1
ATOM 2245 N N . HIS A 1 269 ? -5.651 3.892 -14.483 1.00 84.06 269 HIS A N 1
ATOM 2246 C CA . HIS A 1 269 ? -5.718 5.349 -14.396 1.00 84.06 269 HIS A CA 1
ATOM 2247 C C . HIS A 1 269 ? -4.700 5.898 -13.367 1.00 84.06 269 HIS A C 1
ATOM 2249 O O . HIS A 1 269 ? -4.698 5.435 -12.221 1.00 84.06 269 HIS A O 1
ATOM 2255 N N . PRO A 1 270 ? -3.864 6.899 -13.715 1.00 82.31 270 PRO A N 1
ATOM 2256 C CA . PRO A 1 270 ? -2.783 7.377 -12.842 1.00 82.31 270 PRO A CA 1
ATOM 2257 C C . PRO A 1 270 ? -3.313 7.964 -11.530 1.00 82.31 270 PRO A C 1
ATOM 2259 O O . PRO A 1 270 ? -2.809 7.660 -10.451 1.00 82.31 270 PRO A O 1
ATOM 2262 N N . ASN A 1 271 ? -4.406 8.722 -11.618 1.00 86.81 271 ASN A N 1
ATOM 2263 C CA . ASN A 1 271 ? -5.084 9.311 -10.465 1.00 86.81 271 ASN A CA 1
ATOM 2264 C C . ASN A 1 271 ? -6.090 8.339 -9.833 1.00 86.81 271 ASN A C 1
ATOM 2266 O O . ASN A 1 271 ? -7.154 8.759 -9.431 1.00 86.81 271 ASN A O 1
ATOM 2270 N N . TYR A 1 272 ? -5.865 7.028 -9.828 1.00 88.75 272 TYR A N 1
ATOM 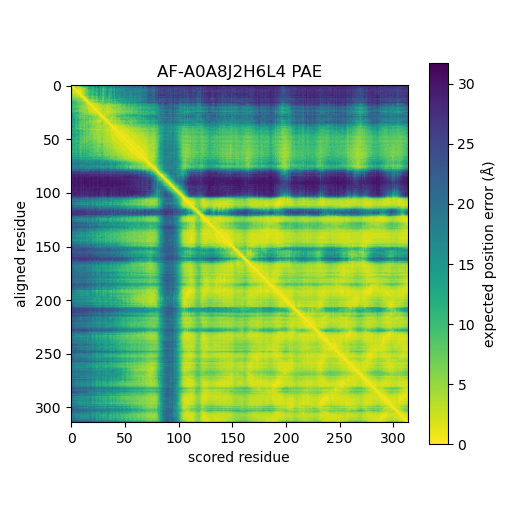2271 C CA . TYR A 1 272 ? -6.776 6.109 -9.139 1.00 88.75 272 TYR A CA 1
ATOM 2272 C C . TYR A 1 272 ? -6.578 6.171 -7.617 1.00 88.75 272 TYR A C 1
ATOM 2274 O O . TYR A 1 272 ? -5.464 5.970 -7.120 1.00 88.75 272 TYR A O 1
ATOM 2282 N N . LEU A 1 273 ? -7.663 6.375 -6.868 1.00 90.19 273 LEU A N 1
ATOM 2283 C CA . LEU A 1 273 ? -7.663 6.285 -5.409 1.00 90.19 273 LEU A CA 1
ATOM 2284 C C . LEU A 1 273 ? -8.058 4.875 -4.981 1.00 90.19 273 LEU A C 1
ATOM 2286 O O . LEU A 1 273 ? -9.154 4.407 -5.283 1.00 90.19 273 LEU A O 1
ATOM 2290 N N . SER A 1 274 ? -7.157 4.195 -4.272 1.00 91.44 274 SER A N 1
ATOM 2291 C CA . SER A 1 274 ? -7.481 2.901 -3.675 1.00 91.44 274 SER A CA 1
ATOM 2292 C C . SER A 1 274 ? -8.403 3.142 -2.478 1.00 91.44 274 SER A C 1
ATOM 2294 O O . SER A 1 274 ? -8.034 3.937 -1.614 1.00 91.44 274 SER A O 1
ATOM 2296 N N . PRO A 1 275 ? -9.558 2.467 -2.369 1.00 93.25 275 PRO A N 1
ATOM 2297 C CA . PRO A 1 275 ? -10.384 2.595 -1.177 1.00 93.25 275 PRO A CA 1
ATOM 2298 C C . PRO A 1 275 ? -9.608 2.076 0.036 1.00 93.25 275 PRO A C 1
ATOM 2300 O O . PRO A 1 275 ? -8.842 1.109 -0.076 1.00 93.25 275 PRO A O 1
ATOM 2303 N N . THR A 1 276 ? -9.813 2.712 1.186 1.00 94.75 276 THR A N 1
ATOM 2304 C CA . THR A 1 276 ? -9.145 2.346 2.436 1.00 94.75 276 THR A CA 1
ATOM 2305 C C . THR A 1 276 ? -10.137 2.155 3.572 1.00 94.75 276 THR A C 1
ATOM 2307 O O . THR A 1 276 ? -11.203 2.762 3.601 1.00 94.75 276 THR A O 1
ATOM 2310 N N . VAL A 1 277 ? -9.773 1.291 4.515 1.00 96.12 277 VAL A N 1
ATOM 2311 C CA . VAL A 1 277 ? -10.462 1.125 5.798 1.00 96.12 277 VAL A CA 1
ATOM 2312 C C . VAL A 1 277 ? -9.469 1.442 6.903 1.00 96.12 277 VAL A C 1
ATOM 2314 O O . VAL A 1 277 ? -8.310 1.037 6.811 1.00 96.12 277 VAL A O 1
ATOM 2317 N N . ALA A 1 278 ? -9.892 2.178 7.927 1.00 97.25 278 ALA A N 1
ATOM 2318 C CA . ALA A 1 278 ? -9.048 2.466 9.078 1.00 97.25 278 ALA A CA 1
ATOM 2319 C C . ALA A 1 278 ? -9.337 1.479 10.213 1.00 97.25 278 ALA A C 1
ATOM 2321 O O . ALA A 1 278 ? -10.492 1.237 10.559 1.00 97.25 278 ALA A O 1
ATOM 2322 N N . LEU A 1 279 ? -8.276 0.931 10.792 1.00 96.81 279 LEU A N 1
ATOM 2323 C CA . LEU A 1 279 ? -8.285 0.157 12.022 1.00 96.81 279 LEU A CA 1
ATOM 2324 C C . LEU A 1 279 ? -7.876 1.073 13.166 1.00 96.81 279 LEU A C 1
ATOM 2326 O O . LEU A 1 279 ? -6.749 1.568 13.182 1.00 96.81 279 LEU A O 1
ATOM 2330 N N . LEU A 1 280 ? -8.778 1.285 14.114 1.00 96.31 280 LEU A N 1
ATOM 2331 C CA . LEU A 1 280 ? -8.516 2.040 15.328 1.00 96.31 280 LEU A CA 1
ATOM 2332 C C . LEU A 1 280 ? -8.276 1.069 16.488 1.00 96.31 280 LEU A C 1
ATOM 2334 O O . LEU A 1 280 ? -9.168 0.305 16.869 1.00 96.31 280 LEU A O 1
ATOM 2338 N N . PHE A 1 281 ? -7.075 1.118 17.062 1.00 95.38 281 PHE A N 1
ATOM 2339 C CA . PHE A 1 281 ? -6.698 0.317 18.227 1.00 95.38 281 PHE A CA 1
ATOM 2340 C C . PHE A 1 281 ? -6.997 1.095 19.510 1.00 95.38 281 PHE A C 1
ATOM 2342 O O . PHE A 1 281 ? -6.253 1.997 19.884 1.00 95.38 281 PHE A O 1
ATOM 2349 N N . ASN A 1 282 ? -8.103 0.770 20.185 1.00 91.38 282 ASN A N 1
ATOM 2350 C CA . ASN A 1 282 ? -8.543 1.528 21.363 1.00 91.38 282 ASN A CA 1
ATOM 2351 C C . ASN A 1 282 ? -7.795 1.168 22.651 1.00 91.38 282 ASN A C 1
ATOM 2353 O O . ASN A 1 282 ? -7.512 2.061 23.447 1.00 91.38 282 ASN A O 1
ATOM 2357 N N . ASN A 1 283 ? -7.534 -0.127 22.859 1.00 89.94 283 ASN A N 1
ATOM 2358 C CA . ASN A 1 283 ? -7.050 -0.694 24.121 1.00 89.94 283 ASN A CA 1
ATOM 2359 C C . ASN A 1 283 ? -5.827 -1.583 23.876 1.00 89.94 283 ASN A C 1
ATOM 2361 O O . ASN A 1 283 ? -5.851 -2.776 24.170 1.00 89.94 283 ASN A O 1
ATOM 2365 N N . ILE A 1 284 ? -4.781 -1.005 23.295 1.00 92.50 284 ILE A N 1
ATOM 2366 C CA . ILE A 1 284 ? -3.518 -1.707 23.089 1.00 92.50 284 ILE A CA 1
ATOM 2367 C C . ILE A 1 284 ? -2.619 -1.578 24.322 1.00 92.50 284 ILE A C 1
ATOM 2369 O O . ILE A 1 284 ? -2.509 -0.503 24.912 1.00 92.50 284 ILE A O 1
ATOM 2373 N N . THR A 1 285 ? -1.974 -2.668 24.728 1.00 93.06 285 THR A N 1
ATOM 2374 C CA . THR A 1 285 ? -1.051 -2.658 25.870 1.00 93.06 285 THR A CA 1
ATOM 2375 C C . THR A 1 285 ? 0.332 -2.148 25.466 1.00 93.06 285 THR A C 1
ATOM 2377 O O . THR A 1 285 ? 0.926 -2.671 24.522 1.00 93.06 285 THR A O 1
ATOM 2380 N N . ALA A 1 286 ? 0.870 -1.184 26.213 1.00 92.50 286 ALA A N 1
ATOM 2381 C CA . ALA A 1 286 ? 2.225 -0.672 26.008 1.00 92.50 286 ALA A CA 1
ATOM 2382 C C . ALA A 1 286 ? 3.314 -1.706 26.371 1.00 92.50 286 ALA A C 1
ATOM 2384 O O . ALA A 1 286 ? 3.075 -2.649 27.129 1.00 92.50 286 ALA A O 1
ATOM 2385 N N . ASN A 1 287 ? 4.523 -1.501 25.846 1.00 92.69 287 ASN A N 1
ATOM 2386 C CA . ASN A 1 287 ? 5.737 -2.297 26.051 1.00 92.69 287 ASN A CA 1
ATOM 2387 C C . ASN A 1 287 ? 5.619 -3.776 25.652 1.00 92.69 287 ASN A C 1
ATOM 2389 O O . ASN A 1 287 ? 6.326 -4.633 26.186 1.00 92.69 287 ASN A O 1
ATOM 2393 N N . ARG A 1 288 ? 4.720 -4.097 24.715 1.00 93.38 288 ARG A N 1
ATOM 2394 C CA . ARG A 1 288 ? 4.531 -5.448 24.171 1.00 93.38 288 ARG A CA 1
ATOM 2395 C C . ARG A 1 288 ? 4.524 -5.406 22.649 1.00 93.38 288 ARG A C 1
ATOM 2397 O O . ARG A 1 288 ? 3.840 -4.579 22.054 1.00 93.38 288 ARG A O 1
ATOM 2404 N N . LEU A 1 289 ? 5.277 -6.316 22.032 1.00 93.25 289 LEU A N 1
ATOM 2405 C CA . LEU A 1 289 ? 5.258 -6.521 20.588 1.00 93.25 289 LEU A CA 1
ATOM 2406 C C . LEU A 1 289 ? 4.066 -7.411 20.239 1.00 93.25 289 LEU A C 1
ATOM 2408 O O . LEU A 1 289 ? 4.011 -8.560 20.672 1.00 93.25 289 LEU A O 1
ATOM 2412 N N . ILE A 1 290 ? 3.128 -6.872 19.468 1.00 94.69 290 ILE A N 1
ATOM 2413 C CA . ILE A 1 290 ? 1.882 -7.547 19.102 1.00 94.69 290 ILE A CA 1
ATOM 2414 C C . ILE A 1 290 ? 1.901 -7.819 17.604 1.00 94.69 290 ILE A C 1
ATOM 2416 O O . ILE A 1 290 ? 2.082 -6.898 16.807 1.00 94.69 290 ILE A O 1
ATOM 2420 N N . THR A 1 291 ? 1.693 -9.075 17.208 1.00 94.44 291 THR A N 1
ATOM 2421 C CA . THR A 1 291 ? 1.614 -9.464 15.793 1.00 94.44 291 THR A CA 1
ATOM 2422 C C . THR A 1 291 ? 0.163 -9.638 15.361 1.00 94.44 291 THR A C 1
ATOM 2424 O O . THR A 1 291 ? -0.584 -10.446 15.919 1.00 94.44 291 THR A O 1
ATOM 2427 N N . ILE A 1 292 ? -0.230 -8.897 14.327 1.00 95.00 292 ILE A N 1
ATOM 2428 C CA . ILE A 1 292 ? -1.596 -8.848 13.805 1.00 95.00 292 ILE A CA 1
ATOM 2429 C C . ILE A 1 292 ? -1.611 -9.479 12.414 1.00 95.00 292 ILE A C 1
ATOM 2431 O O . ILE A 1 292 ? -0.747 -9.201 11.582 1.00 95.00 292 ILE A O 1
ATOM 2435 N N . LYS A 1 293 ? -2.615 -10.321 12.164 1.00 94.75 293 LYS A N 1
ATOM 2436 C CA . LYS A 1 293 ? -2.912 -10.921 10.862 1.00 94.75 293 LYS A CA 1
ATOM 2437 C C . LYS A 1 293 ? -4.269 -10.450 10.355 1.00 94.75 293 LYS A C 1
ATOM 2439 O O . LYS A 1 293 ? -5.239 -10.435 11.111 1.00 94.75 293 LYS A O 1
ATOM 2444 N N . CYS A 1 294 ? -4.351 -10.092 9.080 1.00 95.12 294 CYS A N 1
ATOM 2445 C CA . CYS A 1 294 ? -5.568 -9.607 8.436 1.00 95.12 294 CYS A CA 1
ATOM 2446 C C . CYS A 1 294 ? -5.916 -10.429 7.195 1.00 95.12 294 CYS A C 1
ATOM 2448 O O . CYS A 1 294 ? -5.082 -10.604 6.305 1.00 95.12 294 CYS A O 1
ATOM 2450 N N . TYR A 1 295 ? -7.173 -10.862 7.121 1.00 94.12 295 TYR A N 1
ATOM 2451 C CA . TYR A 1 295 ? -7.734 -11.647 6.026 1.00 94.12 295 TYR A CA 1
ATOM 2452 C C . TYR A 1 295 ? -8.745 -10.824 5.221 1.00 94.12 295 TYR A C 1
ATOM 2454 O O . TYR A 1 295 ? -9.660 -10.240 5.815 1.00 94.12 295 TYR A O 1
ATOM 2462 N N . PRO A 1 296 ? -8.604 -10.775 3.887 1.00 94.25 296 PRO A N 1
ATOM 2463 C CA . PRO A 1 296 ? -9.647 -10.304 2.991 1.00 94.25 296 PRO A CA 1
ATOM 2464 C C . PRO A 1 296 ? -10.642 -11.424 2.655 1.00 94.25 296 PRO A C 1
ATOM 2466 O O . PRO A 1 296 ? -10.258 -12.571 2.454 1.00 94.25 296 PRO A O 1
ATOM 2469 N N . TRP A 1 297 ? -11.919 -11.081 2.520 1.00 92.94 297 TRP A N 1
ATOM 2470 C CA . TRP A 1 297 ? -13.006 -12.028 2.285 1.00 92.94 297 TRP A CA 1
ATOM 2471 C C . TRP A 1 297 ? -13.810 -11.651 1.042 1.00 92.94 297 TRP A C 1
ATOM 2473 O O . TRP A 1 297 ? -14.535 -10.652 1.023 1.00 92.94 297 TRP A O 1
ATOM 2483 N N . ALA A 1 298 ? -13.707 -12.500 0.026 1.00 91.44 298 ALA A N 1
ATOM 2484 C CA . ALA A 1 298 ? -14.519 -12.523 -1.186 1.00 91.44 298 ALA A CA 1
ATOM 2485 C C . ALA A 1 298 ? -14.409 -13.929 -1.804 1.00 91.44 298 ALA A C 1
ATOM 2487 O O . ALA A 1 298 ? -13.482 -14.665 -1.476 1.00 91.44 298 ALA A O 1
ATOM 2488 N N . TYR A 1 299 ? -15.313 -14.299 -2.708 1.00 88.06 299 TYR A N 1
ATOM 2489 C CA . TYR A 1 299 ? -15.321 -15.623 -3.340 1.00 88.06 299 TYR A CA 1
ATOM 2490 C C . TYR A 1 299 ? -14.085 -15.922 -4.182 1.00 88.06 299 TYR A C 1
ATOM 2492 O O . TYR A 1 299 ? -13.669 -17.068 -4.290 1.00 88.06 299 TYR A O 1
ATOM 2500 N N . ASN A 1 300 ? -13.510 -14.899 -4.809 1.00 87.00 300 ASN A N 1
ATOM 2501 C CA . ASN A 1 300 ? -12.327 -15.027 -5.653 1.00 87.00 300 ASN A CA 1
ATOM 2502 C C . ASN A 1 300 ? -11.033 -14.641 -4.920 1.00 87.00 300 ASN A C 1
ATOM 2504 O O . ASN A 1 300 ? -10.092 -14.168 -5.563 1.00 87.00 300 ASN A O 1
ATOM 2508 N N . ILE A 1 301 ? -11.015 -14.782 -3.590 1.00 87.75 301 ILE A N 1
ATOM 2509 C CA . ILE A 1 301 ? -9.857 -14.526 -2.735 1.00 87.75 301 ILE A CA 1
ATOM 2510 C C . ILE A 1 301 ? -9.523 -15.782 -1.930 1.00 87.75 301 ILE A C 1
ATOM 2512 O O . ILE A 1 301 ? -10.289 -16.197 -1.056 1.00 87.75 301 ILE A O 1
ATOM 2516 N N . ASP A 1 302 ? -8.338 -16.323 -2.190 1.00 84.75 302 ASP A N 1
ATOM 2517 C CA . ASP A 1 302 ? -7.756 -17.424 -1.440 1.00 84.75 302 ASP A CA 1
ATOM 2518 C C . ASP A 1 302 ? -7.205 -16.900 -0.107 1.00 84.75 302 ASP A C 1
ATOM 2520 O O . ASP A 1 302 ? -6.728 -15.767 0.013 1.00 84.75 302 ASP A O 1
ATOM 2524 N N . GLN A 1 303 ? -7.283 -17.732 0.927 1.00 86.06 303 GLN A N 1
ATOM 2525 C CA . GLN A 1 303 ? -6.933 -17.342 2.298 1.00 86.06 303 GLN A CA 1
ATOM 2526 C C . GLN A 1 303 ? -5.470 -17.635 2.655 1.00 86.06 303 GLN A C 1
ATOM 2528 O O . GLN A 1 303 ? -5.062 -17.431 3.797 1.00 86.06 303 GLN A O 1
ATOM 2533 N N . ASP A 1 304 ? -4.674 -18.078 1.682 1.00 83.19 304 ASP A N 1
ATOM 2534 C CA . ASP A 1 304 ? -3.298 -18.540 1.889 1.00 83.19 304 ASP A CA 1
ATOM 2535 C C . ASP A 1 304 ? -2.321 -17.390 2.182 1.00 83.19 304 ASP A C 1
ATOM 2537 O O . ASP A 1 304 ? -1.310 -17.585 2.853 1.00 83.19 304 ASP A O 1
ATOM 2541 N N . ASN A 1 305 ? -2.647 -16.172 1.730 1.00 83.19 305 ASN A N 1
ATOM 2542 C CA . ASN A 1 305 ? -1.775 -14.997 1.808 1.00 83.19 305 ASN A CA 1
ATOM 2543 C C . ASN A 1 305 ? -2.399 -13.847 2.628 1.00 83.19 305 ASN A C 1
ATOM 2545 O O . ASN A 1 305 ? -2.772 -12.813 2.058 1.00 83.19 305 ASN A O 1
ATOM 2549 N N . PRO A 1 306 ? -2.533 -13.985 3.961 1.00 90.25 306 PRO A N 1
ATOM 2550 C CA . PRO A 1 306 ? -2.948 -12.882 4.820 1.00 90.25 306 PRO A CA 1
ATOM 2551 C C . PRO A 1 306 ? -1.860 -11.815 4.954 1.00 90.25 306 PRO A C 1
ATOM 2553 O O . PRO A 1 306 ? -0.667 -12.067 4.787 1.00 90.25 306 PRO A O 1
ATOM 2556 N N . LEU A 1 307 ? -2.280 -10.606 5.321 1.00 91.75 307 LEU A N 1
ATOM 2557 C CA . LEU A 1 307 ? -1.362 -9.525 5.662 1.00 91.75 307 LEU A CA 1
ATOM 2558 C C . LEU A 1 307 ? -0.916 -9.651 7.118 1.00 91.75 307 LEU A C 1
ATOM 2560 O O . LEU A 1 307 ? -1.764 -9.693 8.007 1.00 91.75 307 LEU A O 1
ATOM 2564 N N . TYR A 1 308 ? 0.395 -9.610 7.350 1.00 92.12 308 TYR A N 1
ATOM 2565 C CA . TYR A 1 308 ? 0.994 -9.543 8.681 1.00 92.12 308 TYR A CA 1
ATOM 2566 C C . TYR A 1 308 ? 1.656 -8.188 8.917 1.00 92.12 308 TYR A C 1
ATOM 2568 O O . TYR A 1 308 ? 2.367 -7.676 8.050 1.00 92.12 308 TYR A O 1
ATOM 2576 N N . PHE A 1 309 ? 1.462 -7.628 10.106 1.00 92.19 309 PHE A N 1
ATOM 2577 C CA . PHE A 1 309 ? 2.244 -6.498 10.603 1.00 92.19 309 PHE A CA 1
ATOM 2578 C C . PHE A 1 309 ? 2.352 -6.567 12.125 1.00 92.19 309 PHE A C 1
ATOM 2580 O O . PHE A 1 309 ? 1.561 -7.237 12.793 1.00 92.19 309 PHE A O 1
ATOM 2587 N N . GLN A 1 310 ? 3.353 -5.887 12.671 1.00 92.88 310 GLN A N 1
ATOM 2588 C CA . GLN A 1 310 ? 3.599 -5.834 14.107 1.00 92.88 310 GLN A CA 1
ATOM 2589 C C . GLN A 1 310 ? 3.382 -4.424 14.637 1.00 92.88 310 GLN A C 1
ATOM 2591 O O . GLN A 1 310 ? 3.597 -3.444 13.925 1.00 92.88 310 GLN A O 1
ATOM 2596 N N . LEU A 1 311 ? 2.965 -4.321 15.892 1.00 92.75 311 LEU A N 1
ATOM 2597 C CA . LEU A 1 311 ? 2.710 -3.060 16.571 1.00 92.75 311 LEU A CA 1
ATOM 2598 C C . LEU A 1 311 ? 3.373 -3.098 17.950 1.00 92.75 311 LEU A C 1
ATOM 2600 O O . LEU A 1 311 ? 3.194 -4.056 18.701 1.00 92.75 311 LEU A O 1
ATOM 2604 N N . LEU A 1 312 ? 4.159 -2.069 18.255 1.00 92.75 312 LEU A N 1
ATOM 2605 C CA . LEU A 1 312 ? 4.851 -1.881 19.526 1.00 92.75 312 LEU A CA 1
ATOM 2606 C C . LEU A 1 312 ? 4.722 -0.414 19.930 1.00 92.75 312 LEU A C 1
ATOM 2608 O O . LEU A 1 312 ? 5.114 0.472 19.171 1.00 92.75 312 LEU A O 1
ATOM 2612 N N . ILE A 1 313 ? 4.175 -0.166 21.117 1.00 92.69 313 ILE A N 1
ATOM 2613 C CA . ILE A 1 313 ? 4.045 1.175 21.696 1.00 92.69 313 ILE A CA 1
ATOM 2614 C C . ILE A 1 313 ? 4.828 1.190 22.998 1.00 92.69 313 ILE A C 1
ATOM 2616 O O . ILE A 1 313 ? 4.529 0.380 23.873 1.00 92.69 313 ILE A O 1
ATOM 2620 N N . GLU A 1 314 ? 5.809 2.079 23.101 1.00 89.75 314 GLU A N 1
ATOM 2621 C CA . GLU A 1 314 ? 6.632 2.312 24.296 1.00 89.75 314 GLU A CA 1
ATOM 2622 C C . GLU A 1 314 ? 6.252 3.625 24.984 1.00 89.75 314 GLU A C 1
ATOM 2624 O O . GLU A 1 314 ? 6.116 4.658 24.283 1.00 89.75 314 GLU A O 1
#

Solvent-accessible surface area (backbone atoms only — not comparable to full-atom values): 18624 Å² total; per-residue (Å²): 135,80,57,72,76,58,58,68,74,65,60,79,78,84,85,67,52,75,66,53,44,50,51,39,38,57,47,26,83,90,71,58,17,50,70,80,34,35,63,68,55,50,50,52,51,50,51,51,51,51,54,51,51,49,53,52,50,52,52,51,51,51,54,52,54,54,52,60,71,71,50,60,89,67,49,75,88,77,68,79,73,48,97,79,72,83,71,88,84,73,92,68,93,62,87,70,73,90,70,79,72,81,72,63,64,48,65,50,65,47,62,40,66,69,84,45,77,84,78,56,100,47,38,50,46,51,37,26,82,88,40,84,90,30,23,41,63,60,48,41,51,49,45,51,61,63,46,57,75,57,68,61,62,91,75,42,32,82,80,47,81,49,94,88,44,34,42,52,59,71,57,67,58,30,50,79,58,53,44,88,57,30,31,54,46,90,80,68,27,48,46,41,34,42,31,64,47,92,41,74,73,48,65,87,44,50,77,86,52,81,87,75,58,63,84,90,54,57,66,77,55,56,54,51,54,67,72,62,82,63,68,32,40,32,49,51,72,44,38,74,46,75,68,23,39,66,42,44,41,61,74,45,45,21,69,43,56,39,38,64,47,75,68,51,47,38,72,66,58,86,78,57,60,74,61,66,26,31,36,35,32,71,52,56,49,69,77,42,83,31,45,37,36,33,42,66,46,34,79,68,43,74,80,88,70,56,38,57,37,30,42,30,39,97

Organism: Cotesia congregata (NCBI:txid51543)

Secondary structure (DSSP, 8-state):
---HHHHHTTSPPPP--HHHHHHHHHEETTTTEETTEEHHHHHHHHHHHHHHHHHHHHHHHHHHHHHHHHS-SSS-SS----TT---TT---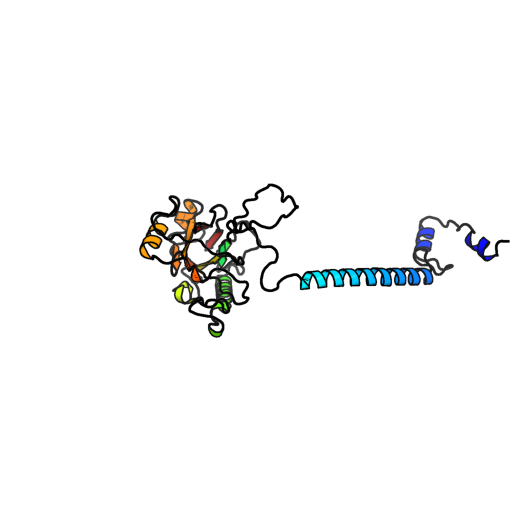-S---S------SSPPEEEE----TTS-SS-EEEE-SS-TTS-HHHHHHHHHHHHHTTS-GGG-BSS---TTSPBP--GGGGGGGSSTTTT-SSSP--EEEEEE---BT-------SGGG--TTS-HHHHHHHHHH---EEEEEEEESSHHHHHHH-PEEEES-SEEEGGGPSB---TTPPPPEEEEEESSPPTT--EEEEEEEE-TT--SS--EEEEEEE-

Mean predicted aligned error: 10.98 Å

InterPro domains:
  IPR000402 Sodium/potassium-transporting ATPase subunit beta [PF00287] (19-305)
  IPR000402 Sodium/potassium-transporting ATPase subunit beta [PTHR11523] (19-305)
  IPR038702 Sodium/potassium-transporting ATPase subunit beta superfamily [G3DSA:2.60.40.1660] (17-314)

Foldseek 3Di:
DDDPVVVVVPPDDDDPDDVVVVVCCCAPPVQCAGNNHHPVRVVVVVVVVCVVVVVVVVVVVVVVVVVVVPADPQDGPDADDQPPDPPPDDPPPDDPDPPPPCPQNFFAKDKPPQLQPDDDPAGEQEADCVDPSNDLVVRQVRVVVVCVLLPPPPQADCVLPDPVGAHRADLCQQPCCSDPPCQSDPVRWHKMKMFTDQHAQDAFAADQDLVPDDPPPDPVQSVLCVPPNAAWFFKDKAFPDPVLRVQQDDKDKGPGRTFHRSNDDRRRDPSHDTTIIIITRDRHDAPDKTKMWMATDTPSDDRPRTHIHIYHYD

Sequence (314 aa):
MHDEAYYERRVPIRDLGPWKNFLRFLWDRERHAVFDRTLKQWGQLGLFYLCFYGLLFTLFGLHMRIGFKNIPKDRPYMEHPSPGKFITGSRILFHQPLNRDSHSGHPGLGFVPNIHAYSSLAPVIWINKNNPQSHPQRYIDTIYNFFSYYRNSSVYNYNCDTKKKPCFFDINSLGKCSTSPYGYSEPYKPCVYIKFNRRFGWTPIYYNATSELPEYMPWKLKSVIKSTHQAHIWISCSGVTNFDNQHMGNIDYLPLAGLPVKYFPFTGHPNYLSPTVALLFNNITANRLITIKCYPWAYNIDQDNPLYFQLLIE

Nearest PDB structures (foldseek):
  8k1l-assembly1_B  TM=7.995E-01  e=1.678E-22  Artemia salina
  8jfz-assembly1_D  TM=7.658E-01  e=1.209E-20  Squalus acanthias
  8jbk-assembly2_D  TM=7.519E-01  e=2.544E-20  Sus scrofa
  8ijl-assembly1_B  TM=7.331E-01  e=4.987E-19  Rattus
  8d3y-assembly1_B  TM=7.172E-01  e=5.795E-15  Homo sapiens

Radius of gyration: 32.52 Å; Cα contacts (8 Å, |Δi|>4): 438; chains: 1; bounding box: 93×46×81 Å